Protein AF-A0A531BUL9-F1 (afdb_monomer_lite)

Sequence (222 aa):
SLSPDRRARAMADMVQATAAYIPQQKAQLEISAVNDALVKAATAPTRGDLALILFPLRRSLAALETASSEIDQKLQARFRQRVDEFKALADGENSIPKAREEELAVLAQGEKLLAENNRLSRSLTAAVDRLVAAADREITASGREAALVQRYGTGVVLGSAFLSLLSSVLVVWLYVDRSLLARLGAVSQGMLAIAGGDLRAPLPAAGSDEIGRMAEALSLFR

Structure (mmCIF, N/CA/C/O backbone):
data_AF-A0A531BUL9-F1
#
_entry.id   AF-A0A531BUL9-F1
#
loop_
_atom_site.group_PDB
_atom_site.id
_atom_site.type_symbol
_atom_site.label_atom_id
_atom_site.label_alt_id
_atom_site.label_comp_id
_atom_site.label_asym_id
_atom_site.label_entity_id
_atom_site.label_seq_id
_atom_site.pdbx_PDB_ins_code
_atom_site.Cartn_x
_atom_site.Cartn_y
_atom_site.Cartn_z
_atom_site.occupancy
_atom_site.B_iso_or_equiv
_atom_site.auth_seq_id
_atom_site.auth_comp_id
_atom_site.auth_asym_id
_atom_site.auth_atom_id
_atom_site.pdbx_PDB_model_num
ATOM 1 N N . SER A 1 1 ? -21.951 -7.819 76.311 1.00 60.44 1 SER A N 1
ATOM 2 C CA . SER A 1 1 ? -22.161 -8.779 75.207 1.00 60.44 1 SER A CA 1
ATOM 3 C C . SER A 1 1 ? -23.401 -8.367 74.422 1.00 60.44 1 SER A C 1
ATOM 5 O O . SER A 1 1 ? -24.456 -8.168 75.008 1.00 60.44 1 SER A O 1
ATOM 7 N N . LEU A 1 2 ? -23.291 -8.150 73.108 1.00 56.25 2 LEU A N 1
ATOM 8 C CA . LEU A 1 2 ? -24.470 -7.906 72.260 1.00 56.25 2 LEU A CA 1
ATOM 9 C C . LEU A 1 2 ? -25.370 -9.150 72.278 1.00 56.25 2 LEU A C 1
ATOM 11 O O . LEU A 1 2 ? -24.843 -10.261 72.149 1.00 56.25 2 LEU A O 1
ATOM 15 N N . SER A 1 3 ? -26.684 -8.954 72.444 1.00 76.81 3 SER A N 1
ATOM 16 C CA . SER A 1 3 ? -27.682 -10.029 72.402 1.00 76.81 3 SER A CA 1
ATOM 17 C C . SER A 1 3 ? -27.648 -10.741 71.039 1.00 76.81 3 SER A C 1
ATOM 19 O O . SER A 1 3 ? -27.365 -10.081 70.032 1.00 76.81 3 SER A O 1
ATOM 21 N N . PRO A 1 4 ? -27.918 -12.059 70.983 1.00 75.56 4 PRO A N 1
ATOM 22 C CA . PRO A 1 4 ? -27.873 -12.846 69.745 1.00 75.56 4 PRO A CA 1
ATOM 23 C C . PRO A 1 4 ? -28.651 -12.201 68.585 1.00 75.56 4 PRO A C 1
ATOM 25 O O . PRO A 1 4 ? -28.113 -12.062 67.489 1.00 75.56 4 PRO A O 1
ATOM 28 N N . ASP A 1 5 ? -29.842 -11.662 68.863 1.00 78.88 5 ASP A N 1
ATOM 29 C CA . ASP A 1 5 ? -30.701 -11.011 67.863 1.00 78.88 5 ASP A CA 1
ATOM 30 C C . ASP A 1 5 ? -30.123 -9.717 67.282 1.00 78.88 5 ASP A C 1
ATOM 32 O O . ASP A 1 5 ? -30.379 -9.384 66.125 1.00 78.88 5 ASP A O 1
ATOM 36 N N . ARG A 1 6 ? -29.330 -8.969 68.062 1.00 78.50 6 ARG A N 1
ATOM 37 C CA . ARG A 1 6 ? -28.669 -7.749 67.569 1.00 78.50 6 ARG A CA 1
ATOM 38 C C . ARG A 1 6 ? -27.480 -8.076 66.674 1.00 78.50 6 ARG A C 1
ATOM 40 O O . ARG A 1 6 ? -27.241 -7.358 65.710 1.00 78.50 6 ARG A O 1
ATOM 47 N N . ARG A 1 7 ? -26.765 -9.171 66.957 1.00 78.38 7 ARG A N 1
ATOM 48 C CA . ARG A 1 7 ? -25.703 -9.676 66.072 1.00 78.38 7 ARG A CA 1
ATOM 49 C C . ARG A 1 7 ? -26.262 -10.199 64.753 1.00 78.38 7 ARG A C 1
ATOM 51 O O . ARG A 1 7 ? -25.687 -9.898 63.716 1.00 78.38 7 ARG A O 1
ATOM 58 N N . ALA A 1 8 ? -27.379 -10.925 64.787 1.00 81.38 8 ALA A N 1
ATOM 59 C CA . ALA A 1 8 ? -28.026 -11.428 63.576 1.00 81.38 8 ALA A CA 1
ATOM 60 C C . ALA A 1 8 ? -28.488 -10.289 62.649 1.00 81.38 8 ALA A C 1
ATOM 62 O O . ALA A 1 8 ? -28.216 -10.335 61.453 1.00 81.38 8 ALA A O 1
ATOM 63 N N . ARG A 1 9 ? -29.099 -9.229 63.202 1.00 83.06 9 ARG A N 1
ATOM 64 C CA . ARG A 1 9 ? -29.505 -8.042 62.424 1.00 83.06 9 ARG A CA 1
ATOM 65 C C . ARG A 1 9 ? -28.317 -7.283 61.838 1.00 83.06 9 ARG A C 1
ATOM 67 O O . ARG A 1 9 ? -28.321 -7.004 60.651 1.00 83.06 9 ARG A O 1
ATOM 74 N N . ALA A 1 10 ? -27.271 -7.033 62.628 1.00 81.44 10 ALA A N 1
ATOM 75 C CA . ALA A 1 10 ? -26.068 -6.365 62.127 1.00 81.44 10 ALA A CA 1
ATOM 76 C C . ALA A 1 10 ? -25.372 -7.164 61.007 1.00 81.44 10 ALA A C 1
ATOM 78 O O . ALA A 1 10 ? -24.859 -6.579 60.057 1.00 81.44 10 ALA A O 1
ATOM 79 N N . MET A 1 11 ? -25.376 -8.501 61.094 1.00 81.81 11 MET A N 1
ATOM 80 C CA . MET A 1 11 ? -24.847 -9.365 60.035 1.00 81.81 11 MET A CA 1
ATOM 81 C C . MET A 1 11 ? -25.712 -9.298 58.768 1.00 81.81 11 MET A C 1
ATOM 83 O O . MET A 1 11 ? -25.168 -9.215 57.671 1.00 81.81 11 MET A O 1
ATOM 87 N N . ALA A 1 12 ? -27.041 -9.297 58.911 1.00 81.44 12 ALA A N 1
ATOM 88 C CA . ALA A 1 12 ? -27.969 -9.153 57.790 1.00 81.44 12 ALA A CA 1
ATOM 89 C C . ALA A 1 12 ? -27.813 -7.792 57.090 1.00 81.44 12 ALA A C 1
ATOM 91 O O . ALA A 1 12 ? -27.684 -7.755 55.868 1.00 81.44 12 ALA A O 1
ATOM 92 N N . ASP A 1 13 ? -27.709 -6.704 57.857 1.00 83.25 13 ASP A N 1
ATOM 93 C CA . ASP A 1 13 ? -27.474 -5.356 57.329 1.00 83.25 13 ASP A CA 1
ATOM 94 C C . ASP A 1 13 ? -26.131 -5.270 56.583 1.00 83.25 13 ASP A C 1
ATOM 96 O O . ASP A 1 13 ? -26.054 -4.691 55.500 1.00 83.25 13 ASP A O 1
ATOM 100 N N . MET A 1 14 ? -25.071 -5.898 57.109 1.00 80.75 14 MET A N 1
ATOM 101 C CA . MET A 1 14 ? -23.755 -5.930 56.460 1.00 80.75 14 MET A CA 1
ATOM 102 C C . MET A 1 14 ? -23.764 -6.749 55.160 1.00 80.75 14 MET A C 1
ATOM 104 O O . MET A 1 14 ? -23.165 -6.333 54.166 1.00 80.75 14 MET A O 1
ATOM 108 N N . VAL A 1 15 ? -24.456 -7.893 55.134 1.00 81.25 15 VAL A N 1
ATOM 109 C CA . VAL A 1 15 ? -24.627 -8.710 53.919 1.00 81.25 15 VAL A CA 1
ATOM 110 C C . VAL A 1 15 ? -25.430 -7.945 52.869 1.00 81.25 15 VAL A C 1
ATOM 112 O O . VAL A 1 15 ? -25.041 -7.928 51.704 1.00 81.25 15 VAL A O 1
ATOM 115 N N . GLN A 1 16 ? -26.498 -7.259 53.274 1.00 78.00 16 GLN A N 1
ATOM 116 C CA . GLN A 1 16 ? -27.338 -6.471 52.375 1.00 78.00 16 GLN A CA 1
ATOM 117 C C . GLN A 1 16 ? -26.600 -5.245 51.820 1.00 78.00 16 GLN A C 1
ATOM 119 O O . GLN A 1 16 ? -26.695 -4.962 50.626 1.00 78.00 16 GLN A O 1
ATOM 124 N N . ALA A 1 17 ? -25.793 -4.573 52.646 1.00 73.75 17 ALA A N 1
ATOM 125 C CA . ALA A 1 17 ? -24.910 -3.502 52.196 1.00 73.75 17 ALA A CA 1
ATOM 126 C C . ALA A 1 17 ? -23.859 -4.021 51.201 1.00 73.75 17 ALA A C 1
ATOM 128 O O . ALA A 1 17 ? -23.668 -3.425 50.147 1.00 73.75 17 ALA A O 1
ATOM 129 N N . THR A 1 18 ? -23.220 -5.160 51.485 1.00 72.94 18 THR A N 1
ATOM 130 C CA . THR A 1 18 ? -22.194 -5.751 50.604 1.00 72.94 18 THR A CA 1
ATOM 131 C C . THR A 1 18 ? -22.789 -6.223 49.273 1.00 72.94 18 THR A C 1
ATOM 133 O O . THR A 1 18 ? -22.204 -5.990 48.217 1.00 72.94 18 THR A O 1
ATOM 136 N N . ALA A 1 19 ? -23.982 -6.824 49.298 1.00 70.56 19 ALA A N 1
ATOM 137 C CA . ALA A 1 19 ? -24.702 -7.260 48.103 1.00 70.56 19 ALA A CA 1
ATOM 138 C C . ALA A 1 19 ? -25.046 -6.092 47.160 1.00 70.56 19 ALA A C 1
ATOM 140 O O . ALA A 1 19 ? -25.014 -6.266 45.945 1.00 70.56 19 ALA A O 1
ATOM 141 N N . ALA A 1 20 ? -25.298 -4.893 47.699 1.00 70.50 20 ALA A N 1
ATOM 142 C CA . ALA A 1 20 ? -25.562 -3.691 46.907 1.00 70.50 20 ALA A CA 1
ATOM 143 C C . ALA A 1 20 ? -24.321 -3.149 46.160 1.00 70.50 20 ALA A C 1
ATOM 145 O O . ALA A 1 20 ? -24.466 -2.460 45.151 1.00 70.50 20 ALA A O 1
ATOM 146 N N . TYR A 1 21 ? -23.102 -3.475 46.611 1.00 73.38 21 TYR A N 1
ATOM 147 C CA . TYR A 1 21 ? -21.853 -3.028 45.975 1.00 73.38 21 TYR A CA 1
ATOM 148 C C . TYR A 1 21 ? -21.395 -3.919 44.808 1.00 73.38 21 TYR A C 1
ATOM 150 O O . TYR A 1 21 ? -20.700 -3.442 43.908 1.00 73.38 21 TYR A O 1
ATOM 158 N N . ILE A 1 22 ? -21.792 -5.197 44.783 1.00 77.31 22 ILE A N 1
ATOM 159 C CA . ILE A 1 22 ? -21.348 -6.169 43.765 1.00 77.31 22 ILE A CA 1
ATOM 160 C C . ILE A 1 22 ? -21.718 -5.734 42.328 1.00 77.31 22 ILE A C 1
ATOM 162 O O . ILE A 1 22 ? -20.831 -5.751 41.467 1.00 77.31 22 ILE A O 1
ATOM 166 N N . PRO A 1 23 ? -22.960 -5.291 42.030 1.00 77.56 23 PRO A N 1
ATOM 167 C CA . PRO A 1 23 ? -23.328 -4.837 40.687 1.00 77.56 23 PRO A CA 1
ATOM 168 C C . PRO A 1 23 ? -22.521 -3.618 40.229 1.00 77.56 23 PRO A C 1
ATOM 170 O O . PRO A 1 23 ? -22.122 -3.536 39.068 1.00 77.56 23 PRO A O 1
ATOM 173 N N . GLN A 1 24 ? -22.217 -2.694 41.147 1.00 79.94 24 GLN A N 1
ATOM 174 C CA . GLN A 1 24 ? -21.429 -1.497 40.842 1.00 79.94 24 GLN A CA 1
ATOM 175 C C . GLN A 1 24 ? -19.981 -1.846 40.486 1.00 79.94 24 GLN A C 1
ATOM 177 O O . GLN A 1 24 ? -19.453 -1.342 39.495 1.00 79.94 24 GLN A O 1
ATOM 182 N N . GLN A 1 25 ? -19.350 -2.742 41.250 1.00 84.69 25 GLN A N 1
ATOM 183 C CA . GLN A 1 25 ? -17.988 -3.194 40.967 1.00 84.69 25 GLN A CA 1
ATOM 184 C C . GLN A 1 25 ? -17.916 -3.935 39.625 1.00 84.69 25 GLN A C 1
ATOM 186 O O . GLN A 1 25 ? -17.002 -3.706 38.832 1.00 84.69 25 GLN A O 1
ATOM 191 N N . LYS A 1 26 ? -18.912 -4.780 39.332 1.00 85.25 26 LYS A N 1
ATOM 192 C CA . LYS A 1 26 ? -19.019 -5.472 38.043 1.00 85.25 26 LYS A CA 1
ATOM 193 C C . LYS A 1 26 ? -19.190 -4.485 36.885 1.00 85.25 26 LYS A C 1
ATOM 195 O O . LYS A 1 26 ? -18.496 -4.613 35.882 1.00 85.25 26 LYS A O 1
ATOM 200 N N . ALA A 1 27 ? -20.047 -3.475 37.035 1.00 86.56 27 ALA A N 1
ATOM 201 C CA . ALA A 1 27 ? -20.225 -2.435 36.026 1.00 86.56 27 ALA A CA 1
ATOM 202 C C . ALA A 1 27 ? -18.929 -1.645 35.773 1.00 86.56 27 ALA A C 1
ATOM 204 O O . ALA A 1 27 ? -18.593 -1.384 34.623 1.00 86.56 27 ALA A O 1
ATOM 205 N N . GLN A 1 28 ? -18.161 -1.312 36.815 1.00 88.31 28 GLN A N 1
ATOM 206 C CA . GLN A 1 28 ? -16.860 -0.653 36.647 1.00 88.31 28 GLN A CA 1
ATOM 207 C C . GLN A 1 28 ? -15.864 -1.512 35.859 1.00 88.31 28 GLN A C 1
ATOM 209 O O . GLN A 1 28 ? -15.196 -0.998 34.963 1.00 88.31 28 GLN A O 1
ATOM 214 N N . LEU A 1 29 ? -15.782 -2.812 36.157 1.00 91.44 29 LEU A N 1
ATOM 215 C CA . LEU A 1 29 ? -14.917 -3.737 35.419 1.00 91.44 29 LEU A CA 1
ATOM 216 C C . LEU A 1 29 ? -15.311 -3.826 33.941 1.00 91.44 29 LEU A C 1
ATOM 218 O O . LEU A 1 29 ? -14.442 -3.770 33.074 1.00 91.44 29 LEU A O 1
ATOM 222 N N . GLU A 1 30 ? -16.608 -3.917 33.649 1.00 93.62 30 GLU A N 1
ATOM 223 C CA . GLU A 1 30 ? -17.096 -3.990 32.270 1.00 93.62 30 GLU A CA 1
ATOM 224 C C . GLU A 1 30 ? -16.909 -2.658 31.518 1.00 93.62 30 GLU A C 1
ATOM 226 O O . GLU A 1 30 ? -16.563 -2.682 30.342 1.00 93.62 30 GLU A O 1
ATOM 231 N N . ILE A 1 31 ? -17.031 -1.492 32.174 1.00 92.75 31 ILE A N 1
ATOM 232 C CA . ILE A 1 31 ? -16.701 -0.188 31.560 1.00 92.75 31 ILE A CA 1
ATOM 233 C C . ILE A 1 31 ? -15.225 -0.138 31.156 1.00 92.75 31 ILE A C 1
ATOM 235 O O . ILE A 1 31 ? -14.910 0.257 30.033 1.00 92.75 31 ILE A O 1
ATOM 239 N N . SER A 1 32 ? -14.319 -0.548 32.049 1.00 94.19 32 SER A N 1
ATOM 240 C CA . SER A 1 32 ? -12.886 -0.604 31.740 1.00 94.19 32 SER A CA 1
ATOM 241 C C . SER A 1 32 ? -12.603 -1.576 30.595 1.00 94.19 32 SER A C 1
ATOM 243 O O . SER A 1 32 ? -11.862 -1.236 29.678 1.00 94.19 32 SER A O 1
ATOM 245 N N . ALA A 1 33 ? -13.254 -2.744 30.590 1.00 94.94 33 ALA A N 1
ATOM 246 C CA . ALA A 1 33 ? -13.124 -3.721 29.512 1.00 94.94 33 ALA A CA 1
ATOM 247 C C . ALA A 1 33 ? -13.616 -3.178 28.160 1.00 94.94 33 ALA A C 1
ATOM 249 O O . ALA A 1 33 ? -12.956 -3.393 27.143 1.00 94.94 33 ALA A O 1
ATOM 250 N N . VAL A 1 34 ? -14.739 -2.450 28.139 1.00 95.62 34 VAL A N 1
ATOM 251 C CA . VAL A 1 34 ? -15.256 -1.780 26.934 1.00 95.62 34 VAL A CA 1
ATOM 252 C C . VAL A 1 34 ? -14.271 -0.729 26.435 1.00 95.62 34 VAL A C 1
ATOM 254 O O . VAL A 1 34 ? -13.947 -0.727 25.250 1.00 95.62 34 VAL A O 1
ATOM 257 N N . ASN A 1 35 ? -13.763 0.132 27.319 1.00 94.88 35 ASN A N 1
ATOM 258 C CA . ASN A 1 35 ? -12.794 1.162 26.947 1.00 94.88 35 ASN A CA 1
ATOM 259 C C . ASN A 1 35 ? -11.515 0.545 26.354 1.00 94.88 35 ASN A C 1
ATOM 261 O O . ASN A 1 35 ? -11.125 0.874 25.235 1.00 94.88 35 ASN A O 1
ATOM 265 N N . ASP A 1 36 ? -10.918 -0.424 27.051 1.00 95.38 36 ASP A N 1
ATOM 266 C CA . ASP A 1 36 ? -9.719 -1.122 26.584 1.00 95.38 36 ASP A CA 1
ATOM 267 C C . ASP A 1 36 ? -9.947 -1.813 25.235 1.00 95.38 36 ASP A C 1
ATOM 269 O O . ASP A 1 36 ? -9.077 -1.795 24.362 1.00 95.38 36 ASP A O 1
ATOM 273 N N . ALA A 1 37 ? -11.116 -2.428 25.046 1.00 95.62 37 ALA A N 1
ATOM 274 C CA . ALA A 1 37 ? -11.460 -3.082 23.793 1.00 95.62 37 ALA A CA 1
ATOM 275 C C . ALA A 1 37 ? -11.679 -2.077 22.652 1.00 95.62 37 ALA A C 1
ATOM 277 O O . ALA A 1 37 ? -11.243 -2.354 21.539 1.00 95.62 37 ALA A O 1
ATOM 278 N N . LEU A 1 38 ? -12.273 -0.907 22.905 1.00 95.75 38 LEU A N 1
ATOM 279 C CA . LEU A 1 38 ? -12.413 0.157 21.903 1.00 95.75 38 LEU A CA 1
ATOM 280 C C . LEU A 1 38 ? -11.051 0.721 21.478 1.00 95.75 38 LEU A C 1
ATOM 282 O O . LEU A 1 38 ? -10.803 0.883 20.285 1.00 95.75 38 LEU A O 1
ATOM 286 N N . VAL A 1 39 ? -10.139 0.949 22.428 1.00 96.00 39 VAL A N 1
ATOM 287 C CA . VAL A 1 39 ? -8.767 1.403 22.134 1.00 96.00 39 VAL A CA 1
ATOM 288 C C . VAL A 1 39 ? -7.997 0.355 21.324 1.00 96.00 39 VAL A C 1
ATOM 290 O O . VAL A 1 39 ? -7.324 0.684 20.343 1.00 96.00 39 VAL A O 1
ATOM 293 N N . LYS A 1 40 ? -8.121 -0.926 21.688 1.00 96.38 40 LYS A N 1
ATOM 294 C CA . LYS A 1 40 ? -7.522 -2.032 20.925 1.00 96.38 40 LYS A CA 1
ATOM 295 C C . LYS A 1 40 ? -8.151 -2.180 19.541 1.00 96.38 40 LYS A C 1
ATOM 297 O O . LYS A 1 40 ? -7.432 -2.427 18.582 1.00 96.38 40 LYS A O 1
ATOM 302 N N . ALA A 1 41 ? -9.466 -2.001 19.417 1.00 96.56 41 ALA A N 1
ATOM 303 C CA . ALA A 1 41 ? -10.159 -2.044 18.134 1.00 96.56 41 ALA A CA 1
ATOM 304 C C . ALA A 1 41 ? -9.679 -0.918 17.210 1.00 96.56 41 ALA A C 1
ATOM 306 O O . ALA A 1 41 ? -9.381 -1.187 16.053 1.00 96.56 41 ALA A O 1
ATOM 307 N N . ALA A 1 42 ? -9.506 0.303 17.728 1.00 96.31 42 ALA A N 1
ATOM 308 C CA . ALA A 1 42 ? -8.987 1.444 16.968 1.00 96.31 42 ALA A CA 1
ATOM 309 C C . ALA A 1 42 ? -7.581 1.208 16.393 1.00 96.31 42 ALA A C 1
ATOM 311 O O . ALA A 1 42 ? -7.212 1.799 15.384 1.00 96.31 42 ALA A O 1
ATOM 312 N N . THR A 1 43 ? -6.787 0.350 17.034 1.00 96.50 43 THR A N 1
ATOM 313 C CA . THR A 1 43 ? -5.386 0.089 16.672 1.00 96.50 43 THR A CA 1
ATOM 314 C C . THR A 1 43 ? -5.162 -1.329 16.146 1.00 96.50 43 THR A C 1
ATOM 316 O O . THR A 1 43 ? -4.019 -1.748 15.962 1.00 96.50 43 THR A O 1
ATOM 319 N N . ALA A 1 44 ? -6.238 -2.075 15.871 1.00 97.19 44 ALA A N 1
ATOM 320 C CA . ALA A 1 44 ? -6.154 -3.469 15.456 1.00 97.19 44 ALA A CA 1
ATOM 321 C C . ALA A 1 44 ? -5.332 -3.599 14.156 1.00 97.19 44 ALA A C 1
ATOM 323 O O . ALA A 1 44 ? -5.645 -2.923 13.170 1.00 97.19 44 ALA A O 1
ATOM 324 N N . PRO A 1 45 ? -4.280 -4.436 14.117 1.00 95.50 45 PRO A N 1
ATOM 325 C CA . PRO A 1 45 ? -3.376 -4.481 12.969 1.00 95.50 45 PRO A CA 1
ATOM 326 C C . PRO A 1 45 ? -3.997 -5.190 11.765 1.00 95.50 45 PRO A C 1
ATOM 328 O O . PRO A 1 45 ? -3.674 -4.857 10.629 1.00 95.50 45 PRO A O 1
ATOM 331 N N . THR A 1 46 ? -4.914 -6.133 11.992 1.00 96.06 46 THR A N 1
ATOM 332 C CA . THR A 1 46 ? -5.616 -6.841 10.920 1.00 96.06 46 THR A CA 1
ATOM 333 C C . THR A 1 46 ? -7.121 -6.894 11.163 1.00 96.06 46 THR A C 1
ATOM 335 O O . THR A 1 46 ? -7.605 -6.737 12.287 1.00 96.06 46 THR A O 1
ATOM 338 N N . ARG A 1 47 ? -7.884 -7.185 10.099 1.00 94.25 47 ARG A N 1
ATOM 339 C CA . ARG A 1 47 ? -9.330 -7.444 10.208 1.00 94.25 47 ARG A CA 1
ATOM 340 C C . ARG A 1 47 ? -9.638 -8.662 11.081 1.00 94.25 47 ARG A C 1
ATOM 342 O O . ARG A 1 47 ? -10.671 -8.685 11.742 1.00 94.25 47 ARG A O 1
ATOM 349 N N . GLY A 1 48 ? -8.749 -9.658 11.091 1.00 93.81 48 GLY A N 1
ATOM 350 C CA . GLY A 1 48 ? -8.880 -10.834 11.952 1.00 93.81 48 GLY A CA 1
ATOM 351 C C . GLY A 1 48 ? -8.775 -10.459 13.428 1.00 93.81 48 GLY A C 1
ATOM 352 O O . GLY A 1 48 ? -9.649 -10.815 14.215 1.00 93.81 48 GLY A O 1
ATOM 353 N N . ASP A 1 49 ? -7.768 -9.662 13.786 1.00 96.06 49 ASP A N 1
ATOM 354 C CA . ASP A 1 49 ? -7.583 -9.181 15.162 1.00 96.06 49 ASP A CA 1
ATOM 355 C C . ASP A 1 49 ? -8.746 -8.296 15.611 1.00 96.06 49 ASP A C 1
ATOM 357 O O . ASP A 1 49 ? -9.243 -8.432 16.729 1.00 96.06 49 ASP A O 1
ATOM 361 N N . LEU A 1 50 ? -9.237 -7.436 14.713 1.00 95.75 50 LEU A N 1
ATOM 362 C CA . LEU A 1 50 ? -10.411 -6.610 14.969 1.00 95.75 50 LEU A CA 1
ATOM 363 C C . LEU A 1 50 ? -11.642 -7.471 15.296 1.00 95.75 50 LEU A C 1
ATOM 365 O O . LEU A 1 50 ? -12.324 -7.217 16.288 1.00 95.75 50 LEU A O 1
ATOM 369 N N . ALA A 1 51 ? -11.896 -8.527 14.518 1.00 93.94 51 ALA A N 1
ATOM 370 C CA . ALA A 1 51 ? -13.000 -9.451 14.773 1.00 93.94 51 ALA A CA 1
ATOM 371 C C . ALA A 1 51 ? -12.868 -10.166 16.132 1.00 93.94 51 ALA A C 1
ATOM 373 O O . ALA A 1 51 ? -13.864 -10.328 16.843 1.00 93.94 51 ALA A O 1
ATOM 374 N N . LEU A 1 52 ? -11.645 -10.540 16.525 1.00 95.50 52 LEU A N 1
ATOM 375 C CA . LEU A 1 52 ? -11.364 -11.162 17.823 1.00 95.50 52 LEU A CA 1
ATOM 376 C C . LEU A 1 52 ? -11.610 -10.207 19.002 1.00 95.50 52 LEU A C 1
ATOM 378 O O . LEU A 1 52 ? -12.070 -10.651 20.053 1.00 95.50 52 LEU A O 1
ATOM 382 N N . ILE A 1 53 ? -11.350 -8.906 18.835 1.00 95.69 53 ILE A N 1
ATOM 383 C CA . ILE A 1 53 ? -11.590 -7.871 19.858 1.00 95.69 53 ILE A CA 1
ATOM 384 C C . ILE A 1 53 ? -13.083 -7.515 19.966 1.00 95.69 53 ILE A C 1
ATOM 386 O O . ILE A 1 53 ? -13.590 -7.256 21.060 1.00 95.69 53 ILE A O 1
ATOM 390 N N . LEU A 1 54 ? -13.814 -7.535 18.849 1.00 94.44 54 LEU A N 1
ATOM 391 C CA . LEU A 1 54 ? -15.232 -7.161 18.802 1.00 94.44 54 LEU A CA 1
ATOM 392 C C . LEU A 1 54 ? -16.143 -8.109 19.591 1.00 94.44 54 LEU A C 1
ATOM 394 O O . LEU A 1 54 ? -17.154 -7.678 20.149 1.00 94.44 54 LEU A O 1
ATOM 398 N N . PHE A 1 55 ? -15.803 -9.397 19.657 1.00 92.25 55 PHE A N 1
ATOM 399 C CA . PHE A 1 55 ? -16.601 -10.380 20.389 1.00 92.25 55 PHE A CA 1
ATOM 400 C C . PHE A 1 55 ? -16.698 -10.082 21.901 1.00 92.25 55 PHE A C 1
ATOM 402 O O . PHE A 1 55 ? -17.816 -9.920 22.405 1.00 92.25 55 PHE A O 1
ATOM 409 N N . PRO A 1 56 ? -15.582 -9.959 22.651 1.00 93.06 56 PRO A N 1
ATOM 410 C CA . PRO A 1 56 ? -15.642 -9.596 24.061 1.00 93.06 56 PRO A CA 1
ATOM 411 C C . PRO A 1 56 ? -16.199 -8.184 24.282 1.00 93.06 56 PRO A C 1
ATOM 413 O O . PRO A 1 56 ? -16.919 -7.999 25.258 1.00 93.06 56 PRO A O 1
ATOM 416 N N . LEU A 1 57 ? -15.957 -7.227 23.375 1.00 95.06 57 LEU A N 1
ATOM 417 C CA . LEU A 1 57 ? -16.539 -5.880 23.451 1.00 95.06 57 LEU A CA 1
ATOM 418 C C . LEU A 1 57 ? -18.074 -5.919 23.476 1.00 95.06 57 LEU A C 1
ATOM 420 O O . LEU A 1 57 ? -18.697 -5.354 24.373 1.00 95.06 57 LEU A O 1
ATOM 424 N N . ARG A 1 58 ? -18.692 -6.636 22.529 1.00 94.25 58 ARG A N 1
ATOM 425 C CA . ARG A 1 58 ? -20.156 -6.792 22.463 1.00 94.25 58 ARG A CA 1
ATOM 426 C C . ARG A 1 58 ? -20.715 -7.479 23.707 1.00 94.25 58 ARG A C 1
ATOM 428 O O . ARG A 1 58 ? -21.751 -7.065 24.222 1.00 94.25 58 ARG A O 1
ATOM 435 N N . ARG A 1 59 ? -20.011 -8.493 24.224 1.00 94.25 59 ARG A N 1
ATOM 436 C CA . ARG A 1 59 ? -20.375 -9.171 25.479 1.00 94.25 59 ARG A CA 1
ATOM 437 C C . ARG A 1 59 ? -20.355 -8.205 26.667 1.00 94.25 59 ARG A C 1
ATOM 439 O O . ARG A 1 59 ? -21.303 -8.200 27.448 1.00 94.25 59 ARG A O 1
ATOM 446 N N . SER A 1 60 ? -19.304 -7.398 26.801 1.00 94.38 60 SER A N 1
ATOM 447 C CA . SER A 1 60 ? -19.172 -6.420 27.885 1.00 94.38 60 SER A CA 1
ATOM 448 C C . SER A 1 60 ? -20.225 -5.311 27.795 1.00 94.38 60 SER A C 1
ATOM 450 O O . SER A 1 60 ? -20.818 -4.954 28.809 1.00 94.38 60 SER A O 1
ATOM 452 N N . LEU A 1 61 ? -20.562 -4.840 26.589 1.00 93.81 61 LEU A N 1
ATOM 453 C CA . LEU A 1 61 ? -21.670 -3.896 26.381 1.00 93.81 61 LEU A CA 1
ATOM 454 C C . LEU A 1 61 ? -23.026 -4.483 26.796 1.00 93.81 61 LEU A C 1
ATOM 456 O O . LEU A 1 61 ? -23.779 -3.827 27.513 1.00 93.81 61 LEU A O 1
ATOM 460 N N . ALA A 1 62 ? -23.316 -5.733 26.424 1.00 92.62 62 ALA A N 1
ATOM 461 C CA . ALA A 1 62 ? -24.540 -6.415 26.850 1.00 92.62 62 ALA A CA 1
ATOM 462 C C . ALA A 1 62 ? -24.598 -6.611 28.380 1.00 92.62 62 ALA A C 1
ATOM 464 O O . ALA A 1 62 ? -25.664 -6.500 28.995 1.00 92.62 62 ALA A O 1
ATOM 465 N N . ALA A 1 63 ? -23.448 -6.859 29.018 1.00 92.12 63 ALA A N 1
ATOM 466 C CA . ALA A 1 63 ? -23.346 -6.940 30.472 1.00 92.12 63 ALA A CA 1
ATOM 467 C C . ALA A 1 63 ? -23.628 -5.585 31.150 1.00 92.12 63 ALA A C 1
ATOM 469 O O . ALA A 1 63 ? -24.322 -5.558 32.166 1.00 92.12 63 ALA A O 1
ATOM 470 N N . LEU A 1 64 ? -23.159 -4.468 30.578 1.00 91.25 64 LEU A N 1
ATOM 471 C CA . LEU A 1 64 ? -23.474 -3.116 31.060 1.00 91.25 64 LEU A CA 1
ATOM 472 C C . LEU A 1 64 ? -24.952 -2.762 30.883 1.00 91.25 64 LEU A C 1
ATOM 474 O O . LEU A 1 64 ? -25.555 -2.187 31.787 1.00 91.25 64 LEU A O 1
ATOM 478 N N . GLU A 1 65 ? -25.553 -3.142 29.757 1.00 89.75 65 GLU A N 1
ATOM 479 C CA . GLU A 1 65 ? -26.983 -2.942 29.502 1.00 89.75 65 GLU A CA 1
ATOM 480 C C . GLU A 1 65 ? -27.840 -3.708 30.525 1.00 89.75 65 GLU A C 1
ATOM 482 O O . GLU A 1 65 ? -28.804 -3.166 31.071 1.00 89.75 65 GLU A O 1
ATOM 487 N N . THR A 1 66 ? -27.423 -4.927 30.885 1.00 88.69 66 THR A N 1
ATOM 488 C CA . THR A 1 66 ? -28.059 -5.719 31.950 1.00 88.69 66 THR A CA 1
ATOM 489 C C . THR A 1 66 ? -27.862 -5.068 33.322 1.00 88.69 66 THR A C 1
ATOM 491 O O . THR A 1 66 ? -28.838 -4.847 34.040 1.00 88.69 66 THR A O 1
ATOM 494 N N . ALA A 1 67 ? -26.630 -4.674 33.669 1.00 85.75 67 ALA A N 1
ATOM 495 C CA . ALA A 1 67 ? -26.317 -4.020 34.942 1.00 85.75 67 ALA A CA 1
ATOM 496 C C . ALA A 1 67 ? -27.074 -2.692 35.120 1.00 85.75 67 ALA A C 1
ATOM 498 O O . ALA A 1 67 ? -27.461 -2.339 36.229 1.00 85.75 67 ALA A O 1
ATOM 499 N N . SER A 1 68 ? -27.373 -1.983 34.026 1.00 82.69 68 SER A N 1
ATOM 500 C CA . SER A 1 68 ? -28.205 -0.778 34.051 1.00 82.69 68 SER A CA 1
ATOM 501 C C . SER A 1 68 ? -29.613 -1.012 34.609 1.00 82.69 68 SER A C 1
ATOM 503 O O . SER A 1 68 ? -30.247 -0.055 35.061 1.00 82.69 68 SER A O 1
ATOM 505 N N . SER A 1 69 ? -30.149 -2.230 34.518 1.00 80.94 69 SER A N 1
ATOM 506 C CA . SER A 1 69 ? -31.473 -2.559 35.057 1.00 80.94 69 SER A CA 1
ATOM 507 C C . SER A 1 69 ? -31.469 -2.765 36.577 1.00 80.94 69 SER A C 1
ATOM 509 O O . SER A 1 69 ? -32.513 -2.631 37.205 1.00 80.94 69 SER A O 1
ATOM 511 N N . GLU A 1 70 ? -30.292 -3.011 37.160 1.00 80.38 70 GLU A N 1
ATOM 512 C CA . GLU A 1 70 ? -30.084 -3.284 38.588 1.00 80.38 70 GLU A CA 1
ATOM 513 C C . GLU A 1 70 ? -29.714 -2.018 39.392 1.00 80.38 70 GLU A C 1
ATOM 515 O O . GLU A 1 70 ? -29.627 -2.056 40.618 1.00 80.38 70 GLU A O 1
ATOM 520 N N . ILE A 1 71 ? -29.493 -0.886 38.712 1.00 78.00 71 ILE A N 1
ATOM 521 C CA . ILE A 1 71 ? -29.156 0.411 39.322 1.00 78.00 71 ILE A CA 1
ATOM 522 C C . ILE A 1 71 ? -30.432 1.157 39.746 1.00 78.00 71 ILE A C 1
ATOM 524 O O . ILE A 1 71 ? -31.461 1.094 39.077 1.00 78.00 71 ILE A O 1
ATOM 528 N N . ASP A 1 72 ? -30.333 1.928 40.835 1.00 79.56 72 ASP A N 1
ATOM 529 C CA . ASP A 1 72 ? -31.388 2.819 41.337 1.00 79.56 72 ASP A CA 1
ATOM 530 C C . ASP A 1 72 ? -31.952 3.746 40.232 1.00 79.56 72 ASP A C 1
ATOM 532 O O . ASP A 1 72 ? -31.209 4.336 39.435 1.00 79.56 72 ASP A O 1
ATOM 536 N N . GLN A 1 73 ? -33.278 3.920 40.209 1.00 76.38 73 GLN A N 1
ATOM 537 C CA . GLN A 1 73 ? -34.026 4.653 39.178 1.00 76.38 73 GLN A CA 1
ATOM 538 C C . GLN A 1 73 ? -33.498 6.071 38.935 1.00 76.38 73 GLN A C 1
ATOM 540 O O . GLN A 1 73 ? -33.497 6.544 37.798 1.00 76.38 73 GLN A O 1
ATOM 545 N N . LYS A 1 74 ? -33.014 6.756 39.981 1.00 78.62 74 LYS A N 1
ATOM 546 C CA . LYS A 1 74 ? -32.491 8.130 39.864 1.00 78.62 74 LYS A CA 1
ATOM 547 C C . LYS A 1 74 ? -31.233 8.228 38.994 1.00 78.62 74 LYS A C 1
ATOM 549 O O . LYS A 1 74 ? -31.013 9.257 38.359 1.00 78.62 74 LYS A O 1
ATOM 554 N N . LEU A 1 75 ? -30.404 7.183 38.972 1.00 81.19 75 LEU A N 1
ATOM 555 C CA . LEU A 1 75 ? -29.125 7.147 38.248 1.00 81.19 75 LEU A CA 1
ATOM 556 C C . LEU A 1 75 ? -29.212 6.351 36.942 1.00 81.19 75 LEU A C 1
ATOM 558 O O . LEU A 1 75 ? -28.407 6.574 36.035 1.00 81.19 75 LEU A O 1
ATOM 562 N N . GLN A 1 76 ? -30.212 5.476 36.819 1.00 84.56 76 GLN A N 1
ATOM 563 C CA . GLN A 1 76 ? -30.425 4.614 35.661 1.00 84.56 76 GLN A CA 1
ATOM 564 C C . GLN A 1 76 ? -30.445 5.380 34.332 1.00 84.56 76 GLN A C 1
ATOM 566 O O . GLN A 1 76 ? -29.795 4.957 33.380 1.00 84.56 76 GLN A O 1
ATOM 571 N N . ALA A 1 77 ? -31.138 6.522 34.259 1.00 86.81 77 ALA A N 1
ATOM 572 C CA . ALA A 1 77 ? -31.228 7.306 33.024 1.00 86.81 77 ALA A CA 1
ATOM 573 C C . ALA A 1 77 ? -29.856 7.821 32.551 1.00 86.81 77 ALA A C 1
ATOM 575 O O . ALA A 1 77 ? -29.513 7.702 31.377 1.00 86.81 77 ALA A O 1
ATOM 576 N N . ARG A 1 78 ? -29.042 8.348 33.477 1.00 86.50 78 ARG A N 1
ATOM 577 C CA . ARG A 1 78 ? -27.687 8.839 33.177 1.00 86.50 78 ARG A CA 1
ATOM 578 C C . ARG A 1 78 ? -26.742 7.702 32.800 1.00 86.50 78 ARG A C 1
ATOM 580 O O . ARG A 1 78 ? -25.907 7.877 31.920 1.00 86.50 78 ARG A O 1
ATOM 587 N N . PHE A 1 79 ? -26.872 6.551 33.457 1.00 87.50 79 PHE A N 1
ATOM 588 C CA . PHE A 1 79 ? -26.061 5.379 33.153 1.00 87.50 79 PHE A CA 1
ATOM 589 C C . PHE A 1 79 ? -26.396 4.801 31.773 1.00 87.50 79 PHE A C 1
ATOM 591 O O . PHE A 1 79 ? -25.482 4.594 30.980 1.00 87.50 79 PHE A O 1
ATOM 598 N N . ARG A 1 80 ? -27.687 4.635 31.444 1.00 89.25 80 ARG A N 1
ATOM 599 C CA . ARG A 1 80 ? -28.124 4.200 30.105 1.00 89.25 80 ARG A CA 1
ATOM 600 C C . ARG A 1 80 ? -27.588 5.099 29.008 1.00 89.25 80 ARG A C 1
ATOM 602 O O . ARG A 1 80 ? -26.972 4.588 28.088 1.00 89.25 80 ARG A O 1
ATOM 609 N N . GLN A 1 81 ? -27.720 6.417 29.169 1.00 91.00 81 GLN A N 1
ATOM 610 C CA . GLN A 1 81 ? -27.190 7.372 28.197 1.00 91.00 81 GLN A CA 1
ATOM 611 C C . GLN A 1 81 ? -25.700 7.118 27.898 1.00 91.00 81 GLN A C 1
ATOM 613 O O . GLN A 1 81 ? -25.287 7.125 26.744 1.00 91.00 81 GLN A O 1
ATOM 618 N N . ARG A 1 82 ? -24.889 6.841 28.926 1.00 90.75 82 ARG A N 1
ATOM 619 C CA . ARG A 1 82 ? -23.454 6.558 28.762 1.00 90.75 82 ARG A CA 1
ATOM 620 C C . ARG A 1 82 ? -23.185 5.203 28.109 1.00 90.75 82 ARG A C 1
ATOM 622 O O . ARG A 1 82 ? -22.240 5.082 27.336 1.00 90.75 82 ARG A O 1
ATOM 629 N N . VAL A 1 83 ? -23.991 4.187 28.413 1.00 91.44 83 VAL A N 1
ATOM 630 C CA . VAL A 1 83 ? -23.910 2.880 27.741 1.00 91.44 83 VAL A CA 1
ATOM 631 C C . VAL A 1 83 ? -24.286 3.013 26.263 1.00 91.44 83 VAL A C 1
ATOM 633 O O . VAL A 1 83 ? -23.601 2.441 25.420 1.00 91.44 83 VAL A O 1
ATOM 636 N N . ASP A 1 84 ? -25.299 3.816 25.941 1.00 92.06 84 ASP A N 1
ATOM 637 C CA . ASP A 1 84 ? -25.717 4.091 24.564 1.00 92.06 84 ASP A CA 1
ATOM 638 C C . ASP A 1 84 ? -24.625 4.833 23.778 1.00 92.06 84 ASP A C 1
ATOM 640 O O . ASP A 1 84 ? -24.354 4.489 22.628 1.00 92.06 84 ASP A O 1
ATOM 644 N N . GLU A 1 85 ? -23.929 5.788 24.407 1.00 92.50 85 GLU A N 1
ATOM 645 C CA . GLU A 1 85 ? -22.748 6.443 23.824 1.00 92.50 85 GLU A CA 1
ATOM 646 C C . GLU A 1 85 ? -21.638 5.425 23.503 1.00 92.50 85 GLU A C 1
ATOM 648 O O . GLU A 1 85 ? -21.107 5.420 22.391 1.00 92.50 85 GLU A O 1
ATOM 653 N N . PHE A 1 86 ? -21.316 4.508 24.425 1.00 93.19 86 PHE A N 1
ATOM 654 C CA . PHE A 1 86 ? -20.347 3.439 24.148 1.00 93.19 86 PHE A CA 1
ATOM 655 C C . PHE A 1 86 ? -20.814 2.486 23.046 1.00 93.19 86 PHE A C 1
ATOM 657 O O . PHE A 1 86 ? -20.005 2.047 22.229 1.00 93.19 86 PHE A O 1
ATOM 664 N N . LYS A 1 87 ? -22.111 2.174 23.001 1.00 93.56 87 LYS A N 1
ATOM 665 C CA . LYS A 1 87 ? -22.706 1.324 21.968 1.00 93.56 87 LYS A CA 1
ATOM 666 C C . LYS A 1 87 ? -22.590 1.969 20.590 1.00 93.56 87 LYS A C 1
ATOM 668 O O . LYS A 1 87 ? -22.191 1.284 19.657 1.00 93.56 87 LYS A O 1
ATOM 673 N N . ALA A 1 88 ? -22.831 3.275 20.480 1.00 94.50 88 ALA A N 1
ATOM 674 C CA . ALA A 1 88 ? -22.647 4.028 19.239 1.00 94.50 88 ALA A CA 1
ATOM 675 C C . ALA A 1 88 ? -21.179 4.064 18.767 1.00 94.50 88 ALA A C 1
ATOM 677 O O . ALA A 1 88 ? -20.913 4.080 17.569 1.00 94.50 88 ALA A O 1
ATOM 678 N N . LEU A 1 89 ? -20.214 4.047 19.694 1.00 95.00 89 LEU A N 1
ATOM 679 C CA . LEU A 1 89 ? -18.788 3.943 19.355 1.00 95.00 89 LEU A CA 1
ATOM 680 C C . LEU A 1 89 ? -18.367 2.525 18.948 1.00 95.00 89 LEU A C 1
ATOM 682 O O . LEU A 1 89 ? -17.379 2.368 18.231 1.00 95.00 89 LEU A O 1
ATOM 686 N N . ALA A 1 90 ? -19.077 1.501 19.415 1.00 94.19 90 ALA A N 1
ATOM 687 C CA . ALA A 1 90 ? -18.745 0.097 19.190 1.00 94.19 90 ALA A CA 1
ATOM 688 C C . ALA A 1 90 ? -19.474 -0.538 17.999 1.00 94.19 90 ALA A C 1
ATOM 690 O O . ALA A 1 90 ? -18.980 -1.523 17.450 1.00 94.19 90 ALA A O 1
ATOM 691 N N . ASP A 1 91 ? -20.645 -0.019 17.634 1.00 92.38 91 ASP A N 1
ATOM 692 C CA . ASP A 1 91 ? -21.510 -0.590 16.606 1.00 92.38 91 ASP A CA 1
ATOM 693 C C . ASP A 1 91 ? -22.188 0.493 15.756 1.00 92.38 91 ASP A C 1
ATOM 695 O O . ASP A 1 91 ? -22.446 1.605 16.217 1.00 92.38 91 ASP A O 1
ATOM 699 N N . GLY A 1 92 ? -22.481 0.154 14.502 1.00 91.06 92 GLY A N 1
ATOM 700 C CA . GLY A 1 92 ? -23.015 1.069 13.492 1.00 91.06 92 GLY A CA 1
ATOM 701 C C . GLY A 1 92 ? -21.965 1.639 12.531 1.00 91.06 92 GLY A C 1
ATOM 702 O O . GLY A 1 92 ? -20.765 1.386 12.650 1.00 91.06 92 GLY A O 1
ATOM 703 N N . GLU A 1 93 ? -22.436 2.416 11.553 1.00 91.69 93 GLU A N 1
ATOM 704 C CA . GLU A 1 93 ? -21.612 2.926 10.443 1.00 91.69 93 GLU A CA 1
ATOM 705 C C . GLU A 1 93 ? -20.527 3.918 10.894 1.00 91.69 93 GLU A C 1
ATOM 707 O O . GLU A 1 93 ? -19.422 3.904 10.373 1.00 91.69 93 GLU A O 1
ATOM 712 N N . ASN A 1 94 ? -20.798 4.728 11.922 1.00 92.19 94 ASN A N 1
ATOM 713 C CA . ASN A 1 94 ? -19.835 5.703 12.455 1.00 92.19 94 ASN A CA 1
ATOM 714 C C . ASN A 1 94 ? -19.046 5.167 13.664 1.00 92.19 94 ASN A C 1
ATOM 716 O O . ASN A 1 94 ? -18.534 5.945 14.471 1.00 92.19 94 ASN A O 1
ATOM 720 N N . SER A 1 95 ? -18.990 3.845 13.829 1.00 95.88 95 SER A N 1
ATOM 721 C CA . SER A 1 95 ? -18.296 3.212 14.949 1.00 95.88 95 SER A CA 1
ATOM 722 C C . SER A 1 95 ? -16.783 3.144 14.722 1.00 95.88 95 SER A C 1
ATOM 724 O O . SER A 1 95 ? -16.293 3.103 13.591 1.00 95.88 95 SER A O 1
ATOM 726 N N . ILE A 1 96 ? -16.023 3.081 15.815 1.00 96.56 96 ILE A N 1
ATOM 727 C CA . ILE A 1 96 ? -14.561 2.938 15.784 1.00 96.56 96 ILE A CA 1
ATOM 728 C C . ILE A 1 96 ? -14.138 1.667 15.021 1.00 96.56 96 ILE A C 1
ATOM 730 O O . ILE A 1 96 ? -13.247 1.760 14.173 1.00 96.56 96 ILE A O 1
ATOM 734 N N . PRO A 1 97 ? -14.755 0.487 15.250 1.00 96.62 97 PRO A N 1
ATOM 735 C CA . PRO A 1 97 ? -14.403 -0.716 14.503 1.00 96.62 97 PRO A CA 1
ATOM 736 C C . PRO A 1 97 ? -14.681 -0.590 13.005 1.00 96.62 97 PRO A C 1
ATOM 738 O O . PRO A 1 97 ? -13.866 -1.045 12.206 1.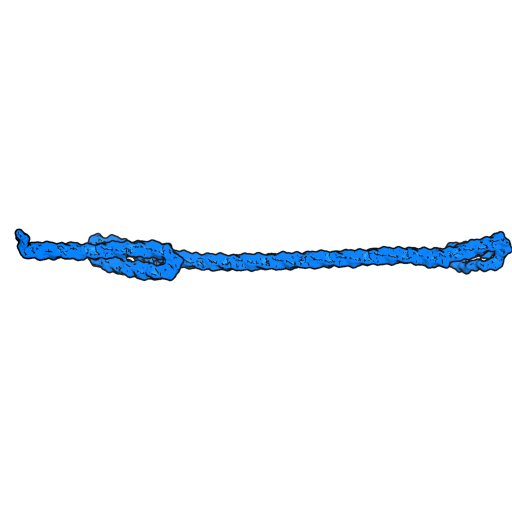00 96.62 97 PRO A O 1
ATOM 741 N N . LYS A 1 98 ? -15.790 0.052 12.612 1.00 96.44 98 LYS A N 1
ATOM 742 C CA . LYS A 1 98 ? -16.124 0.263 11.199 1.00 96.44 98 LYS A CA 1
ATOM 743 C C . LYS A 1 98 ? -15.101 1.165 10.509 1.00 96.44 98 LYS A C 1
ATOM 745 O O . LYS A 1 98 ? -14.558 0.784 9.475 1.00 96.44 98 LYS A O 1
ATOM 750 N N . ALA A 1 99 ? -14.756 2.293 11.132 1.00 97.31 99 ALA A N 1
ATOM 751 C CA . ALA A 1 99 ? -13.717 3.188 10.629 1.00 97.31 99 ALA A CA 1
ATOM 752 C C . ALA A 1 99 ? -12.364 2.469 10.482 1.00 97.31 99 ALA A C 1
ATOM 754 O O . ALA A 1 99 ? -11.677 2.626 9.472 1.00 97.31 99 ALA A O 1
ATOM 755 N N . ARG A 1 100 ? -11.999 1.616 11.450 1.00 97.38 100 ARG A N 1
ATOM 756 C CA . ARG A 1 100 ? -10.770 0.819 11.364 1.00 97.38 100 ARG A CA 1
ATOM 757 C C . ARG A 1 100 ? -10.824 -0.223 10.246 1.00 97.38 100 ARG A C 1
ATOM 759 O O . ARG A 1 100 ? -9.825 -0.447 9.567 1.00 97.38 100 ARG A O 1
ATOM 766 N N . GLU A 1 101 ? -11.963 -0.877 10.044 1.00 96.62 101 GLU A N 1
ATOM 767 C CA . GLU A 1 101 ? -12.143 -1.842 8.957 1.00 96.62 101 GLU A CA 1
ATOM 768 C C . GLU A 1 101 ? -11.955 -1.192 7.577 1.00 96.62 101 GLU A C 1
ATOM 770 O O . GLU A 1 101 ? -11.301 -1.777 6.703 1.00 96.62 101 GLU A O 1
ATOM 775 N N . GLU A 1 102 ? -12.504 0.011 7.398 1.00 96.75 102 GLU A N 1
ATOM 776 C CA . GLU A 1 102 ? -12.358 0.822 6.189 1.00 96.75 102 GLU A CA 1
ATOM 777 C C . GLU A 1 102 ? -10.916 1.283 5.986 1.00 96.75 102 GLU A C 1
ATOM 779 O O . GLU A 1 102 ? -10.371 1.109 4.896 1.00 96.75 102 GLU A O 1
ATOM 784 N N . GLU A 1 103 ? -10.256 1.774 7.035 1.00 97.44 103 GLU A N 1
ATOM 785 C CA . GLU A 1 103 ? -8.837 2.133 6.989 1.00 97.44 103 GLU A CA 1
ATOM 786 C C . GLU A 1 103 ? -7.980 0.940 6.541 1.00 97.44 103 GLU A C 1
ATOM 788 O O . GLU A 1 103 ? -7.201 1.047 5.593 1.00 97.44 103 GLU A O 1
ATOM 793 N N . LEU A 1 104 ? -8.177 -0.234 7.151 1.00 97.81 104 LEU A N 1
ATOM 794 C CA . LEU A 1 104 ? -7.485 -1.466 6.766 1.00 97.81 104 LEU A CA 1
ATOM 795 C C . LEU A 1 104 ? -7.795 -1.877 5.315 1.00 97.81 104 LEU A C 1
ATOM 797 O O . LEU A 1 104 ? -6.930 -2.430 4.635 1.00 97.81 104 LEU A O 1
ATOM 801 N N . ALA A 1 105 ? -9.010 -1.607 4.821 1.00 96.88 105 ALA A N 1
ATOM 802 C CA . ALA A 1 105 ? -9.379 -1.834 3.422 1.00 96.88 105 ALA A CA 1
ATOM 803 C C . ALA A 1 105 ? -8.554 -0.961 2.471 1.00 96.88 105 ALA A C 1
ATOM 805 O O . ALA A 1 105 ? -7.995 -1.459 1.490 1.00 96.88 105 ALA A O 1
ATOM 806 N N . VAL A 1 106 ? -8.489 0.335 2.779 1.00 97.88 106 VAL A N 1
ATOM 807 C CA . VAL A 1 106 ? -7.785 1.342 1.984 1.00 97.88 106 VAL A CA 1
ATOM 808 C C . VAL A 1 106 ? -6.285 1.072 1.995 1.00 97.88 106 VAL A C 1
ATOM 810 O O . VAL A 1 106 ? -5.660 1.106 0.937 1.00 97.88 106 VAL A O 1
ATOM 813 N N . LEU A 1 107 ? -5.713 0.717 3.148 1.00 97.38 107 LEU A N 1
ATOM 814 C CA . LEU A 1 107 ? -4.304 0.332 3.261 1.00 97.38 107 LEU A CA 1
ATOM 815 C C . LEU A 1 107 ? -3.983 -0.882 2.382 1.00 97.38 107 LEU A C 1
ATOM 817 O O . LEU A 1 107 ? -3.066 -0.823 1.564 1.00 97.38 107 LEU A O 1
ATOM 821 N N . ALA A 1 108 ? -4.792 -1.943 2.460 1.00 96.38 108 ALA A N 1
ATOM 822 C CA . ALA A 1 108 ? -4.603 -3.133 1.631 1.00 96.38 108 ALA A CA 1
ATOM 823 C C . ALA A 1 108 ? -4.734 -2.835 0.125 1.00 96.38 108 ALA A C 1
ATOM 825 O O . ALA A 1 108 ? -4.056 -3.449 -0.702 1.00 96.38 108 ALA A O 1
ATOM 826 N N . GLN A 1 109 ? -5.606 -1.900 -0.262 1.00 96.94 109 GLN A N 1
ATOM 827 C CA . GLN A 1 109 ? -5.711 -1.448 -1.648 1.00 96.94 109 GLN A CA 1
ATOM 828 C C . GLN A 1 109 ? -4.490 -0.620 -2.071 1.00 96.94 109 GLN A C 1
ATOM 830 O O . GLN A 1 109 ? -3.963 -0.830 -3.164 1.00 96.94 109 GLN A O 1
ATOM 835 N N . GLY A 1 110 ? -4.011 0.278 -1.209 1.00 97.31 110 GLY A N 1
ATOM 836 C CA . GLY A 1 110 ? -2.812 1.080 -1.443 1.00 97.31 110 GLY A CA 1
ATOM 837 C C . GLY A 1 110 ? -1.569 0.216 -1.656 1.00 97.31 110 GLY A C 1
ATOM 838 O O . GLY A 1 110 ? -0.829 0.428 -2.616 1.00 97.31 110 GLY A O 1
ATOM 839 N N . GLU A 1 111 ? -1.381 -0.818 -0.834 1.00 97.31 111 GLU A N 1
ATOM 840 C CA . GLU A 1 111 ? -0.289 -1.786 -0.992 1.00 97.31 111 GLU A CA 1
ATOM 841 C C . GLU A 1 111 ? -0.346 -2.516 -2.341 1.00 97.31 111 GLU A C 1
ATOM 843 O O . GLU A 1 111 ? 0.679 -2.662 -3.014 1.00 97.31 111 GLU A O 1
ATOM 848 N N . LYS A 1 112 ? -1.542 -2.923 -2.788 1.00 97.44 112 LYS A N 1
ATOM 849 C CA . LYS A 1 112 ? -1.729 -3.541 -4.111 1.00 97.44 112 LYS A CA 1
ATOM 850 C C . LYS A 1 112 ? -1.357 -2.586 -5.243 1.00 97.44 112 LYS A C 1
ATOM 852 O O . LYS A 1 112 ? -0.607 -2.974 -6.137 1.00 97.44 112 LYS A O 1
ATOM 857 N N . LEU A 1 113 ? -1.825 -1.340 -5.186 1.00 97.81 113 LEU A N 1
ATOM 858 C CA . LEU A 1 113 ? -1.517 -0.326 -6.199 1.00 97.81 113 LEU A CA 1
ATOM 859 C C . LEU A 1 113 ? -0.018 -0.006 -6.253 1.00 97.81 113 LEU A C 1
ATOM 861 O O . LEU A 1 113 ? 0.542 0.137 -7.338 1.00 97.81 113 LEU A O 1
ATOM 865 N N . LEU A 1 114 ? 0.658 0.054 -5.103 1.00 98.19 114 LEU A N 1
ATOM 866 C CA . LEU A 1 114 ? 2.112 0.218 -5.039 1.00 98.19 114 LEU A CA 1
ATOM 867 C C . LEU A 1 114 ? 2.848 -0.973 -5.664 1.00 98.19 114 LEU A C 1
ATOM 869 O O . LEU A 1 114 ? 3.822 -0.786 -6.399 1.00 98.19 114 LEU A O 1
ATOM 873 N N . ALA A 1 115 ? 2.396 -2.201 -5.403 1.00 97.69 115 ALA A N 1
ATOM 874 C CA . ALA A 1 115 ? 2.973 -3.397 -6.009 1.00 97.69 115 ALA A CA 1
ATOM 875 C C . ALA A 1 115 ? 2.796 -3.403 -7.539 1.00 97.69 115 ALA A C 1
ATOM 877 O O . ALA A 1 115 ? 3.744 -3.698 -8.275 1.00 97.69 115 ALA A O 1
ATOM 878 N N . GLU A 1 116 ? 1.613 -3.024 -8.027 1.00 96.19 116 GLU A N 1
ATOM 879 C CA . GLU A 1 116 ? 1.333 -2.875 -9.456 1.00 96.19 116 GLU A CA 1
ATOM 880 C C . GLU A 1 116 ? 2.196 -1.782 -10.086 1.00 96.19 116 GLU A C 1
ATOM 882 O O . GLU A 1 116 ? 2.901 -2.050 -11.056 1.00 96.19 116 GLU A O 1
ATOM 887 N N . ASN A 1 117 ? 2.230 -0.579 -9.512 1.00 93.38 117 ASN A N 1
ATOM 888 C CA . ASN A 1 117 ? 3.033 0.526 -10.028 1.00 93.38 117 ASN A CA 1
ATOM 889 C C . ASN A 1 117 ? 4.522 0.157 -10.146 1.00 93.38 117 ASN A C 1
ATOM 891 O O . ASN A 1 117 ? 5.145 0.407 -11.180 1.00 93.38 117 ASN A O 1
ATOM 895 N N . ASN A 1 118 ? 5.075 -0.518 -9.135 1.00 94.81 118 ASN A N 1
ATOM 896 C CA . ASN A 1 118 ? 6.444 -1.027 -9.178 1.00 94.81 118 ASN A CA 1
ATOM 897 C C . ASN A 1 118 ? 6.653 -2.030 -10.321 1.00 94.81 118 ASN A C 1
ATOM 899 O O . ASN A 1 118 ? 7.669 -1.979 -11.019 1.00 94.81 118 ASN A O 1
ATOM 903 N N . ARG A 1 119 ? 5.699 -2.942 -10.539 1.00 96.56 119 ARG A N 1
ATOM 904 C CA . ARG A 1 119 ? 5.748 -3.904 -11.648 1.00 96.56 119 ARG A CA 1
ATOM 905 C C . ARG A 1 119 ? 5.692 -3.202 -13.006 1.00 96.56 119 ARG A C 1
ATOM 907 O O . ARG A 1 119 ? 6.498 -3.528 -13.877 1.00 96.56 119 ARG A O 1
ATOM 914 N N . LEU A 1 120 ? 4.772 -2.253 -13.187 1.00 93.56 120 LEU A N 1
ATOM 915 C CA . LEU A 1 120 ? 4.650 -1.481 -14.425 1.00 93.56 120 LEU A CA 1
ATOM 916 C C . LEU A 1 120 ? 5.918 -0.665 -14.694 1.00 93.56 120 LEU A C 1
ATOM 918 O O . LEU A 1 120 ? 6.430 -0.706 -15.809 1.00 93.56 120 LEU A O 1
ATOM 922 N N . SER A 1 121 ? 6.470 -0.005 -13.675 1.00 87.81 121 SER A N 1
ATOM 923 C CA . SER A 1 121 ? 7.698 0.788 -13.796 1.00 87.81 121 SER A CA 1
ATOM 924 C C . SER A 1 121 ? 8.875 -0.062 -14.275 1.00 87.81 121 SER A C 1
ATOM 926 O O . SER A 1 121 ? 9.537 0.301 -15.242 1.00 87.81 121 SER A O 1
ATOM 928 N N . ARG A 1 122 ? 9.080 -1.254 -13.693 1.00 92.69 122 ARG A N 1
ATOM 929 C CA . ARG A 1 122 ? 10.118 -2.193 -14.165 1.00 92.69 122 ARG A CA 1
ATOM 930 C C . ARG A 1 122 ? 9.886 -2.640 -15.608 1.00 92.69 122 ARG A C 1
ATOM 932 O O . ARG A 1 122 ? 10.840 -2.763 -16.371 1.00 92.69 122 ARG A O 1
ATOM 939 N N . SER A 1 123 ? 8.631 -2.888 -15.985 1.00 88.88 123 SER A N 1
ATOM 940 C CA . SER A 1 123 ? 8.282 -3.258 -17.359 1.00 88.88 123 SER A CA 1
ATOM 941 C C . SER A 1 123 ? 8.575 -2.127 -18.344 1.00 88.88 123 SER A C 1
ATOM 943 O O . SER A 1 123 ? 9.058 -2.392 -19.442 1.00 88.88 123 SER A O 1
ATOM 945 N N . LEU A 1 124 ? 8.298 -0.880 -17.958 1.00 88.75 124 LEU A N 1
ATOM 946 C CA . LEU A 1 124 ? 8.596 0.297 -18.765 1.00 88.75 124 LEU A CA 1
ATOM 947 C C . LEU A 1 124 ? 10.105 0.476 -18.931 1.00 88.75 124 LEU A C 1
ATOM 949 O O . LEU A 1 124 ? 10.558 0.618 -20.061 1.00 88.75 124 LEU A O 1
ATOM 953 N N . THR A 1 125 ? 10.885 0.394 -17.848 1.00 88.38 125 THR A N 1
ATOM 954 C CA . THR A 1 125 ? 12.355 0.447 -17.919 1.00 88.38 125 THR A CA 1
ATOM 955 C C . THR A 1 125 ? 12.893 -0.610 -18.878 1.00 88.38 125 THR A C 1
ATOM 957 O O . THR A 1 125 ? 13.620 -0.277 -19.806 1.00 88.38 125 THR A O 1
ATOM 960 N N . ALA A 1 126 ? 12.444 -1.861 -18.754 1.00 89.00 126 ALA A N 1
ATOM 961 C CA . ALA A 1 126 ? 12.871 -2.928 -19.655 1.00 89.00 126 ALA A CA 1
ATOM 962 C C . ALA A 1 126 ? 12.463 -2.682 -21.122 1.00 89.00 126 ALA A C 1
ATOM 964 O O . ALA A 1 126 ? 13.190 -3.068 -22.038 1.00 89.00 126 ALA A O 1
ATOM 965 N N . ALA A 1 127 ? 11.302 -2.068 -21.371 1.00 84.69 127 ALA A N 1
ATOM 966 C CA . ALA A 1 127 ? 10.874 -1.701 -22.719 1.00 84.69 127 ALA A CA 1
ATOM 967 C C . ALA A 1 127 ? 11.739 -0.573 -23.304 1.00 84.69 127 ALA A C 1
ATOM 969 O O . ALA A 1 127 ? 12.138 -0.660 -24.465 1.00 84.69 127 ALA A O 1
ATOM 970 N N . VAL A 1 128 ? 12.075 0.438 -22.496 1.00 89.00 128 VAL A N 1
ATOM 971 C CA . VAL A 1 128 ? 12.982 1.530 -22.875 1.00 89.00 128 VAL A CA 1
ATOM 972 C C . VAL A 1 128 ? 14.382 0.990 -23.164 1.00 89.00 128 VAL A C 1
ATOM 974 O O . VAL A 1 128 ? 14.921 1.282 -24.226 1.00 89.00 128 VAL A O 1
ATOM 977 N N . ASP A 1 129 ? 14.932 0.128 -22.306 1.00 87.44 129 ASP A N 1
ATOM 978 C CA . ASP A 1 129 ? 16.249 -0.489 -22.518 1.00 87.44 129 ASP A CA 1
ATOM 979 C C . ASP A 1 129 ? 16.295 -1.284 -23.830 1.00 87.44 129 ASP A C 1
ATOM 981 O O . ASP A 1 129 ? 17.257 -1.198 -24.595 1.00 87.44 129 ASP A O 1
ATOM 985 N N . ARG A 1 130 ? 15.227 -2.033 -24.138 1.00 86.06 130 ARG A N 1
ATOM 986 C CA . ARG A 1 130 ? 15.103 -2.764 -25.409 1.00 86.06 130 ARG A CA 1
ATOM 987 C C . ARG A 1 130 ? 15.025 -1.829 -26.609 1.00 86.06 130 ARG A C 1
ATOM 989 O O . ARG A 1 130 ? 15.624 -2.146 -27.634 1.00 86.06 130 ARG A O 1
ATOM 996 N N . LEU A 1 131 ? 14.294 -0.720 -26.496 1.00 87.19 131 LEU A N 1
ATOM 997 C CA . LEU A 1 131 ? 14.182 0.279 -27.555 1.00 87.19 131 LEU A CA 1
ATOM 998 C C . LEU A 1 131 ? 15.536 0.947 -27.820 1.00 87.19 131 LEU A C 1
ATOM 1000 O O . LEU A 1 131 ? 15.963 1.009 -28.969 1.00 87.19 131 LEU A O 1
ATOM 1004 N N . VAL A 1 132 ? 16.245 1.361 -26.765 1.00 92.19 132 VAL A N 1
ATOM 1005 C CA . VAL A 1 132 ? 17.595 1.935 -26.864 1.00 92.19 132 VAL A CA 1
ATOM 1006 C C . VAL A 1 132 ? 18.565 0.925 -27.480 1.00 92.19 132 VAL A C 1
ATOM 1008 O O . VAL A 1 132 ? 19.275 1.260 -28.421 1.00 92.19 132 VAL A O 1
ATOM 1011 N N . ALA A 1 133 ? 18.548 -0.334 -27.034 1.00 87.06 133 ALA A N 1
ATOM 1012 C CA . ALA A 1 133 ? 19.400 -1.383 -27.596 1.00 87.06 133 ALA A CA 1
ATOM 1013 C C . ALA A 1 133 ? 19.041 -1.757 -29.047 1.00 87.06 133 ALA A C 1
ATOM 1015 O O . ALA A 1 133 ? 19.884 -2.274 -29.781 1.00 87.06 133 ALA A O 1
ATOM 1016 N N . ALA A 1 134 ? 17.788 -1.582 -29.473 1.00 85.00 134 ALA A N 1
ATOM 1017 C CA . ALA A 1 134 ? 17.393 -1.748 -30.871 1.00 85.00 134 ALA A CA 1
ATOM 1018 C C . ALA A 1 134 ? 17.902 -0.579 -31.726 1.00 85.00 134 ALA A C 1
ATOM 1020 O O . ALA A 1 134 ? 18.526 -0.825 -32.755 1.00 85.00 134 ALA A O 1
ATOM 1021 N N . ALA A 1 135 ? 17.727 0.659 -31.255 1.00 82.88 135 ALA A N 1
ATOM 1022 C CA . ALA A 1 135 ? 18.222 1.858 -31.927 1.00 82.88 135 ALA A CA 1
ATOM 1023 C C . ALA A 1 135 ? 19.755 1.857 -32.058 1.00 82.88 135 ALA A C 1
ATOM 1025 O O . ALA A 1 135 ? 20.277 2.130 -33.133 1.00 82.88 135 ALA A O 1
ATOM 1026 N N . ASP A 1 136 ? 20.489 1.475 -31.009 1.00 83.56 136 ASP A N 1
ATOM 1027 C CA . ASP A 1 136 ? 21.954 1.358 -31.052 1.00 83.56 136 ASP A CA 1
ATOM 1028 C C . ASP A 1 136 ? 22.419 0.295 -32.067 1.00 83.56 136 ASP A C 1
ATOM 1030 O O . ASP A 1 136 ? 23.345 0.513 -32.854 1.00 83.56 136 ASP A O 1
ATOM 1034 N N . ARG A 1 137 ? 21.714 -0.843 -32.141 1.00 84.75 137 ARG A N 1
ATOM 1035 C CA . ARG A 1 137 ? 21.964 -1.870 -33.166 1.00 84.75 137 ARG A CA 1
ATOM 1036 C C . ARG A 1 137 ? 21.686 -1.367 -34.583 1.00 84.75 137 ARG A C 1
ATOM 1038 O O . ARG A 1 137 ? 22.451 -1.683 -35.489 1.00 84.75 137 ARG A O 1
ATOM 1045 N N . GLU A 1 138 ? 20.631 -0.587 -34.784 1.00 77.69 138 GLU A N 1
ATOM 1046 C CA . GLU A 1 138 ? 20.291 -0.006 -36.087 1.00 77.69 138 GLU A CA 1
ATOM 1047 C C . GLU A 1 138 ? 21.292 1.078 -36.515 1.00 77.69 138 GLU A C 1
ATOM 1049 O O . GLU A 1 138 ? 21.745 1.084 -37.660 1.00 77.69 138 GLU A O 1
ATOM 1054 N N . ILE A 1 139 ? 21.727 1.934 -35.585 1.00 79.50 139 ILE A N 1
ATOM 1055 C CA . ILE A 1 139 ? 22.768 2.945 -35.816 1.00 79.50 139 ILE A CA 1
ATOM 1056 C C . ILE A 1 139 ? 24.102 2.273 -36.156 1.00 79.50 139 ILE A C 1
ATOM 1058 O O . ILE A 1 139 ? 24.762 2.664 -37.118 1.00 79.50 139 ILE A O 1
ATOM 1062 N N . THR A 1 140 ? 24.509 1.241 -35.412 1.00 76.12 140 THR A N 1
ATOM 1063 C CA . THR A 1 140 ? 25.761 0.513 -35.689 1.00 76.12 140 THR A CA 1
ATOM 1064 C C . THR A 1 140 ? 25.697 -0.291 -36.989 1.00 76.12 140 THR A C 1
ATOM 1066 O O . THR A 1 140 ? 26.699 -0.356 -37.705 1.00 76.12 140 THR A O 1
ATOM 1069 N N . ALA A 1 141 ? 24.542 -0.864 -37.340 1.00 68.12 141 ALA A N 1
ATOM 1070 C CA . ALA A 1 141 ? 24.323 -1.505 -38.637 1.00 68.12 141 ALA A CA 1
ATOM 1071 C C . ALA A 1 141 ? 24.408 -0.488 -39.787 1.00 68.12 141 ALA A C 1
ATOM 1073 O O . ALA A 1 141 ? 25.165 -0.708 -40.730 1.00 68.12 141 ALA A O 1
ATOM 1074 N N . SER A 1 142 ? 23.745 0.662 -39.653 1.00 60.41 142 SER A N 1
ATOM 1075 C CA . SER A 1 142 ? 23.798 1.760 -40.628 1.00 60.41 142 SER A CA 1
ATOM 1076 C C . SER A 1 142 ? 25.208 2.349 -40.752 1.00 60.41 142 SER A C 1
ATOM 1078 O O . SER A 1 142 ? 25.670 2.650 -41.849 1.00 60.41 142 SER A O 1
ATOM 1080 N N . GLY A 1 143 ? 25.950 2.453 -39.645 1.00 57.69 143 GLY A N 1
ATOM 1081 C CA . GLY A 1 143 ? 27.356 2.860 -39.641 1.00 57.69 143 GLY A CA 1
ATOM 1082 C C . GLY A 1 143 ? 28.270 1.855 -40.352 1.00 57.69 143 GLY A C 1
ATOM 1083 O O . GLY A 1 143 ? 29.213 2.249 -41.040 1.00 57.69 143 GLY A O 1
ATOM 1084 N N . ARG A 1 144 ? 27.974 0.551 -40.252 1.00 54.00 144 ARG A N 1
ATOM 1085 C CA . ARG A 1 144 ? 28.666 -0.495 -41.025 1.00 54.00 144 ARG A CA 1
ATOM 1086 C C . ARG A 1 144 ? 28.290 -0.458 -42.505 1.00 54.00 144 ARG A C 1
ATOM 1088 O O . ARG A 1 144 ? 29.182 -0.610 -43.335 1.00 54.00 144 ARG A O 1
ATOM 1095 N N . GLU A 1 145 ? 27.029 -0.217 -42.850 1.00 51.50 145 GLU A N 1
ATOM 1096 C CA . GLU A 1 145 ? 26.603 -0.017 -44.242 1.00 51.50 145 GLU A CA 1
ATOM 1097 C C . GLU A 1 145 ? 27.241 1.230 -44.860 1.00 51.50 145 GLU A C 1
ATOM 1099 O O . GLU A 1 145 ? 27.770 1.152 -45.967 1.00 51.50 145 GLU A O 1
ATOM 1104 N N . ALA A 1 146 ? 27.321 2.341 -44.125 1.00 48.59 146 ALA A N 1
ATOM 1105 C CA . ALA A 1 146 ? 28.037 3.539 -44.559 1.00 48.59 146 ALA A CA 1
ATOM 1106 C C . ALA A 1 146 ? 29.533 3.256 -44.799 1.00 48.59 146 ALA A C 1
ATOM 1108 O O . ALA A 1 146 ? 30.095 3.683 -45.810 1.00 48.59 146 ALA A O 1
ATOM 1109 N N . ALA A 1 147 ? 30.174 2.457 -43.936 1.00 49.69 147 ALA A N 1
ATOM 1110 C CA . ALA A 1 147 ? 31.561 2.028 -44.128 1.00 49.69 147 ALA A CA 1
ATOM 1111 C C . ALA A 1 147 ? 31.741 1.087 -45.340 1.00 49.69 147 ALA A C 1
ATOM 1113 O O . ALA A 1 147 ? 32.773 1.143 -46.018 1.00 49.69 147 ALA A O 1
ATOM 1114 N N . LEU A 1 148 ? 30.749 0.242 -45.646 1.00 47.84 148 LEU A N 1
ATOM 1115 C CA . LEU A 1 148 ? 30.752 -0.606 -46.841 1.00 47.84 148 LEU A CA 1
ATOM 1116 C C . LEU A 1 148 ? 30.576 0.227 -48.114 1.00 47.84 148 LEU A C 1
ATOM 1118 O O . LEU A 1 148 ? 31.378 0.081 -49.036 1.00 47.84 148 LEU A O 1
ATOM 1122 N N . VAL A 1 149 ?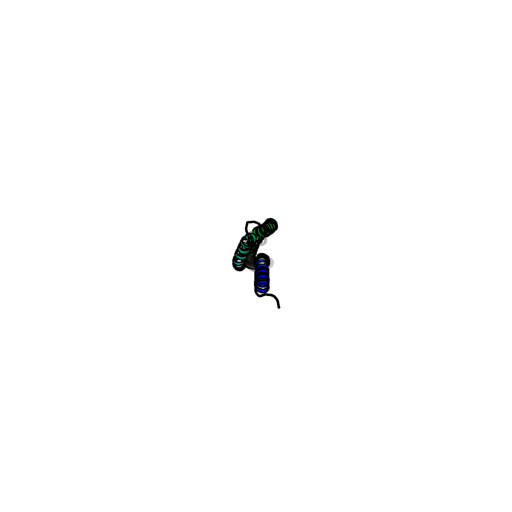 29.610 1.150 -48.148 1.00 51.50 149 VAL A N 1
ATOM 1123 C CA . VAL A 1 149 ? 29.399 2.073 -49.278 1.00 51.50 149 VAL A CA 1
ATOM 1124 C C . VAL A 1 149 ? 30.655 2.905 -49.537 1.00 51.50 149 VAL A C 1
ATOM 1126 O O . VAL A 1 149 ? 31.060 3.068 -50.688 1.00 51.50 149 VAL A O 1
ATOM 1129 N N . GLN A 1 150 ? 31.348 3.348 -48.485 1.00 47.25 150 GLN A N 1
ATOM 1130 C CA . GLN A 1 150 ? 32.587 4.105 -48.634 1.00 47.25 150 GLN A CA 1
ATOM 1131 C C . GLN A 1 150 ? 33.754 3.257 -49.167 1.00 47.25 150 GLN A C 1
ATOM 1133 O O . GLN A 1 150 ? 34.536 3.746 -49.987 1.00 47.25 150 GLN A O 1
ATOM 1138 N N . ARG A 1 151 ? 33.861 1.973 -48.791 1.00 50.50 151 ARG A N 1
ATOM 1139 C CA . ARG A 1 151 ? 34.861 1.051 -49.366 1.00 50.50 151 ARG A CA 1
ATOM 1140 C C . ARG A 1 151 ? 34.575 0.712 -50.830 1.00 50.50 151 ARG A C 1
ATOM 1142 O O . ARG A 1 151 ? 35.509 0.726 -51.630 1.00 50.50 151 ARG A O 1
ATOM 1149 N N . TYR A 1 152 ? 33.316 0.466 -51.194 1.00 51.34 152 TYR A N 1
ATOM 1150 C CA . TYR A 1 152 ? 32.933 0.221 -52.590 1.00 51.34 152 TYR A CA 1
ATOM 1151 C C . TYR A 1 152 ? 33.122 1.472 -53.456 1.00 51.34 152 TYR A C 1
ATOM 1153 O O . TYR A 1 152 ? 33.717 1.382 -54.528 1.00 51.34 152 TYR A O 1
ATOM 1161 N N . GLY A 1 153 ? 32.715 2.647 -52.967 1.00 53.91 153 GLY A N 1
ATOM 1162 C CA . GLY A 1 153 ? 32.915 3.925 -53.657 1.00 53.91 153 GLY A CA 1
ATOM 1163 C C . GLY A 1 153 ? 34.394 4.255 -53.871 1.00 53.91 153 GLY A C 1
ATOM 1164 O O . GLY A 1 153 ? 34.789 4.629 -54.972 1.00 53.91 153 GLY A O 1
ATOM 1165 N N . THR A 1 154 ? 35.237 4.018 -52.860 1.00 56.09 154 THR A N 1
ATOM 1166 C CA . THR A 1 154 ? 36.695 4.182 -52.989 1.00 56.09 154 THR A CA 1
ATOM 1167 C C . THR A 1 154 ? 37.277 3.203 -54.013 1.00 56.09 154 THR A C 1
ATOM 1169 O O . THR A 1 154 ? 38.115 3.594 -54.820 1.00 56.09 154 THR A O 1
ATOM 1172 N N . GLY A 1 155 ? 36.804 1.951 -54.044 1.00 53.22 155 GLY A N 1
ATOM 1173 C CA . GLY A 1 155 ? 37.226 0.960 -55.038 1.00 53.22 155 GLY A CA 1
ATOM 1174 C C . GLY A 1 155 ? 36.853 1.347 -56.471 1.00 53.22 155 GLY A C 1
ATOM 1175 O O . GLY A 1 155 ? 37.676 1.208 -57.372 1.00 53.22 155 GLY A O 1
ATOM 1176 N N . VAL A 1 156 ? 35.653 1.894 -56.686 1.00 62.31 156 VAL A N 1
ATOM 1177 C CA . VAL A 1 156 ? 35.203 2.365 -58.008 1.00 62.31 156 VAL A CA 1
ATOM 1178 C C . VAL A 1 156 ? 35.997 3.590 -58.465 1.00 62.31 156 VAL A C 1
ATOM 1180 O O . VAL A 1 156 ? 36.406 3.640 -5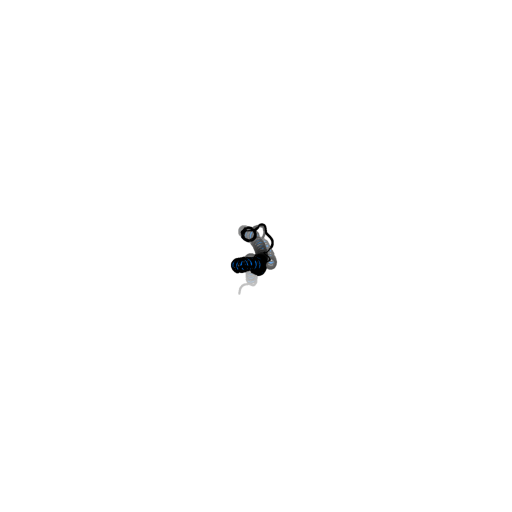9.621 1.00 62.31 156 VAL A O 1
ATOM 1183 N N . VAL A 1 157 ? 36.266 4.548 -57.571 1.00 63.38 157 VAL A N 1
ATOM 1184 C CA . VAL A 1 157 ? 37.073 5.741 -57.887 1.00 63.38 157 VAL A CA 1
ATOM 1185 C C . VAL A 1 157 ? 38.532 5.372 -58.170 1.00 63.38 157 VAL A C 1
ATOM 1187 O O . VAL A 1 157 ? 39.118 5.867 -59.130 1.00 63.38 157 VAL A O 1
ATOM 1190 N N . LEU A 1 158 ? 39.127 4.469 -57.385 1.00 62.47 158 LEU A N 1
ATOM 1191 C CA . LEU A 1 158 ? 40.479 3.970 -57.657 1.00 62.47 158 LEU A CA 1
ATOM 1192 C C . LEU A 1 158 ? 40.529 3.157 -58.956 1.00 62.47 158 LEU A C 1
ATOM 1194 O O . LEU A 1 158 ? 41.465 3.310 -59.739 1.00 62.47 158 LEU A O 1
ATOM 1198 N N . GLY A 1 159 ? 39.509 2.336 -59.214 1.00 68.62 159 GLY A N 1
ATOM 1199 C CA . GLY A 1 159 ? 39.378 1.573 -60.451 1.00 68.62 159 GLY A CA 1
ATOM 1200 C C . GLY A 1 159 ? 39.260 2.471 -61.683 1.00 68.62 159 GLY A C 1
ATOM 1201 O O . GLY A 1 159 ? 39.954 2.243 -62.673 1.00 68.62 159 GLY A O 1
ATOM 1202 N N . SER A 1 160 ? 38.442 3.527 -61.622 1.00 69.44 160 SER A N 1
ATOM 1203 C CA . SER A 1 160 ? 38.289 4.477 -62.728 1.00 69.44 160 SER A CA 1
ATOM 1204 C C . SER A 1 160 ? 39.550 5.315 -62.952 1.00 69.44 160 SER A C 1
ATOM 1206 O O . SER A 1 160 ? 39.936 5.534 -64.103 1.00 69.44 160 SER A O 1
ATOM 1208 N N . ALA A 1 161 ? 40.246 5.716 -61.883 1.00 67.00 161 ALA A N 1
ATOM 1209 C CA . ALA A 1 161 ? 41.532 6.402 -61.972 1.00 67.00 161 ALA A CA 1
ATOM 1210 C C . ALA A 1 161 ? 42.603 5.513 -62.627 1.00 67.00 161 ALA A C 1
ATOM 1212 O O . ALA A 1 161 ? 43.294 5.957 -63.545 1.00 67.00 161 ALA A O 1
ATOM 1213 N N . PHE A 1 162 ? 42.701 4.242 -62.221 1.00 75.44 162 PHE A N 1
ATOM 1214 C CA . PHE A 1 162 ? 43.637 3.284 -62.814 1.00 75.44 162 PHE A CA 1
ATOM 1215 C C . PHE A 1 162 ? 43.335 3.026 -64.294 1.00 75.44 162 PHE A C 1
ATOM 1217 O O . PHE A 1 162 ? 44.242 3.062 -65.123 1.00 75.44 162 PHE A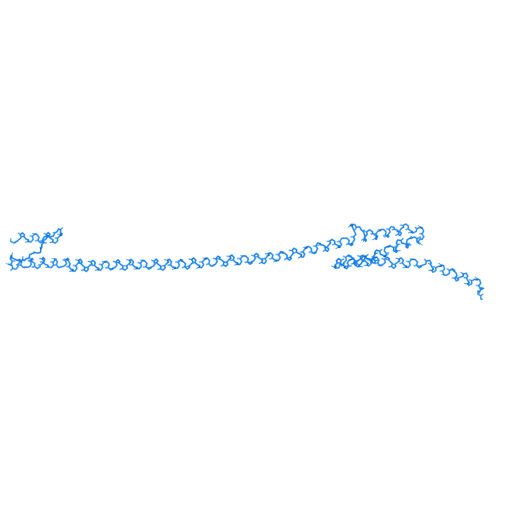 O 1
ATOM 1224 N N . LEU A 1 163 ? 42.060 2.829 -64.649 1.00 70.31 163 LEU A N 1
ATOM 1225 C CA . LEU A 1 163 ? 41.643 2.617 -66.036 1.00 70.31 163 LEU A CA 1
ATOM 1226 C C . LEU A 1 163 ? 41.938 3.841 -66.916 1.00 70.31 163 LEU A C 1
ATOM 1228 O O . LEU A 1 163 ? 42.378 3.691 -68.055 1.00 70.31 163 LEU A O 1
ATOM 1232 N N . SER A 1 164 ? 41.755 5.049 -66.377 1.00 66.62 164 SER A N 1
ATOM 1233 C CA . SER A 1 164 ? 42.087 6.301 -67.068 1.00 66.62 164 SER A CA 1
ATOM 1234 C C . SER A 1 164 ? 43.592 6.429 -67.313 1.00 66.62 164 SER A C 1
ATOM 1236 O O . SER A 1 164 ? 44.013 6.801 -68.409 1.00 66.62 164 SER A O 1
ATOM 1238 N N . LEU A 1 165 ? 44.410 6.062 -66.322 1.00 76.94 165 LEU A N 1
ATOM 1239 C CA . LEU A 1 165 ? 45.867 6.062 -66.445 1.00 76.94 165 LEU A CA 1
ATOM 1240 C C . LEU A 1 165 ? 46.335 5.041 -67.491 1.00 76.94 165 LEU A C 1
ATOM 1242 O O . LEU A 1 165 ? 47.153 5.363 -68.351 1.00 76.94 165 LEU A O 1
ATOM 1246 N N . LEU A 1 166 ? 45.770 3.832 -67.458 1.00 74.44 166 LEU A N 1
ATOM 1247 C CA . LEU A 1 166 ? 46.081 2.770 -68.410 1.00 74.44 166 LEU A CA 1
ATOM 1248 C C . LEU A 1 166 ? 45.679 3.158 -69.837 1.00 74.44 166 LEU A C 1
ATOM 1250 O O . LEU A 1 166 ? 46.454 2.946 -70.764 1.00 74.44 166 LEU A O 1
ATOM 1254 N N . SER A 1 167 ? 44.506 3.774 -70.002 1.00 71.12 167 SER A N 1
ATOM 1255 C CA . SER A 1 167 ? 44.043 4.305 -71.287 1.00 71.12 167 SER A CA 1
ATOM 1256 C C . SER A 1 167 ? 45.006 5.364 -71.831 1.00 71.12 167 SER A C 1
ATOM 1258 O O . SER A 1 167 ? 45.421 5.279 -72.983 1.00 71.12 167 SER A O 1
ATOM 1260 N N . SER A 1 168 ? 45.452 6.301 -70.988 1.00 73.62 168 SER A N 1
ATOM 1261 C CA . SER A 1 168 ? 46.441 7.318 -71.369 1.00 73.62 168 SER A CA 1
ATOM 1262 C C . SER A 1 168 ? 47.758 6.698 -71.857 1.00 73.62 168 SER A C 1
ATOM 1264 O O . SER A 1 168 ? 48.233 7.022 -72.946 1.00 73.62 168 SER A O 1
ATOM 1266 N N . VAL A 1 169 ? 48.314 5.739 -71.106 1.00 74.31 169 VAL A N 1
ATOM 1267 C CA . VAL A 1 169 ? 49.548 5.029 -71.494 1.00 74.31 169 VAL A CA 1
ATOM 1268 C C . VAL A 1 169 ? 49.357 4.259 -72.799 1.00 74.31 169 VAL A C 1
ATOM 1270 O O . VAL A 1 169 ? 50.212 4.317 -73.682 1.00 74.31 169 VAL A O 1
ATOM 1273 N N . LEU A 1 170 ? 48.230 3.560 -72.941 1.00 74.12 170 LEU A N 1
ATOM 1274 C CA . LEU A 1 170 ? 47.920 2.773 -74.129 1.00 74.12 170 LEU A CA 1
ATOM 1275 C C . LEU A 1 170 ? 47.791 3.659 -75.372 1.00 74.12 170 LEU A C 1
ATOM 1277 O O . LEU A 1 170 ? 48.291 3.287 -76.430 1.00 74.12 170 LEU A O 1
ATOM 1281 N N . VAL A 1 171 ? 47.171 4.834 -75.240 1.00 74.56 171 VAL A N 1
ATOM 1282 C CA . VAL A 1 171 ? 47.083 5.830 -76.314 1.00 74.56 171 VAL A CA 1
ATOM 1283 C C . VAL A 1 171 ? 48.475 6.316 -76.701 1.00 74.56 171 VAL A C 1
ATOM 1285 O O . VAL A 1 171 ? 48.811 6.278 -77.880 1.00 74.56 171 VAL A O 1
ATOM 1288 N N . VAL A 1 172 ? 49.319 6.708 -75.742 1.00 75.12 172 VAL A N 1
ATOM 1289 C CA . VAL A 1 172 ? 50.693 7.144 -76.045 1.00 75.12 172 VAL A CA 1
ATOM 1290 C C . VAL A 1 172 ? 51.475 6.034 -76.755 1.00 75.12 172 VAL A C 1
ATOM 1292 O O . VAL A 1 172 ? 52.106 6.280 -77.779 1.00 75.12 172 VAL A O 1
ATOM 1295 N N . TRP A 1 173 ? 51.386 4.795 -76.280 1.00 74.50 173 TRP A N 1
ATOM 1296 C CA . TRP A 1 173 ? 52.139 3.683 -76.853 1.00 74.50 173 TRP A CA 1
ATOM 1297 C C . TRP A 1 173 ? 51.629 3.248 -78.241 1.00 74.50 173 TRP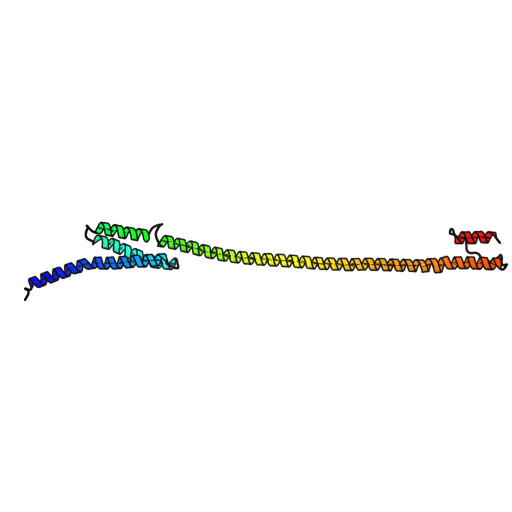 A C 1
ATOM 1299 O O . TRP A 1 173 ? 52.405 3.170 -79.194 1.00 74.50 173 TRP A O 1
ATOM 1309 N N . LEU A 1 174 ? 50.324 2.996 -78.398 1.00 65.56 174 LEU A N 1
ATOM 1310 C CA . LEU A 1 174 ? 49.762 2.520 -79.670 1.00 65.56 174 LEU A CA 1
ATOM 1311 C C . LEU A 1 174 ? 49.703 3.610 -80.740 1.00 65.56 174 LEU A C 1
ATOM 1313 O O . LEU A 1 174 ? 49.919 3.318 -81.917 1.00 65.56 174 LEU A O 1
ATOM 1317 N N . TYR A 1 175 ? 49.388 4.847 -80.353 1.00 66.19 175 TYR A N 1
ATOM 1318 C CA . TYR A 1 175 ? 49.188 5.932 -81.307 1.00 66.19 175 TYR A CA 1
ATOM 1319 C C . TYR A 1 175 ? 50.485 6.683 -81.599 1.00 66.19 175 TYR A C 1
ATOM 1321 O O . TYR A 1 175 ? 50.825 6.877 -82.767 1.00 66.19 175 TYR A O 1
ATOM 1329 N N . VAL A 1 176 ? 51.235 7.086 -80.569 1.00 63.31 176 VAL A N 1
ATOM 1330 C CA . VAL A 1 176 ? 52.410 7.950 -80.765 1.00 63.31 176 VAL A CA 1
ATOM 1331 C C . VAL A 1 176 ? 53.609 7.134 -81.226 1.00 63.31 176 VAL A C 1
ATOM 1333 O O . VAL A 1 176 ? 54.155 7.421 -82.289 1.00 63.31 176 VAL A O 1
ATOM 1336 N N . ASP A 1 177 ? 53.980 6.096 -80.474 1.00 59.25 177 ASP A N 1
ATOM 1337 C CA . ASP A 1 177 ? 55.213 5.345 -80.733 1.00 59.25 177 ASP A CA 1
ATOM 1338 C C . ASP A 1 177 ? 55.117 4.503 -82.010 1.00 59.25 177 ASP A C 1
ATOM 1340 O O . ASP A 1 177 ? 55.974 4.560 -82.892 1.00 59.25 177 ASP A O 1
ATOM 1344 N N . ARG A 1 178 ? 54.011 3.770 -82.162 1.00 63.66 178 ARG A N 1
ATOM 1345 C CA . ARG A 1 178 ? 53.881 2.794 -83.248 1.00 63.66 178 ARG A CA 1
ATOM 1346 C C . ARG A 1 178 ? 53.273 3.344 -84.537 1.00 63.66 178 ARG A C 1
ATOM 1348 O O . ARG A 1 178 ? 53.584 2.823 -85.604 1.00 63.66 178 ARG A O 1
ATOM 1355 N N . SER A 1 179 ? 52.422 4.370 -84.464 1.00 62.50 179 SER A N 1
ATOM 1356 C CA . SER A 1 179 ? 51.693 4.882 -85.636 1.00 62.50 179 SER A CA 1
ATOM 1357 C C . SER A 1 179 ? 52.193 6.250 -86.106 1.00 62.50 179 SER A C 1
ATOM 1359 O O . SER A 1 179 ? 52.500 6.413 -87.287 1.00 62.50 179 SER A O 1
ATOM 1361 N N . LEU A 1 180 ? 52.320 7.238 -85.213 1.00 63.44 180 LEU A N 1
ATOM 1362 C CA . LEU A 1 180 ? 52.748 8.590 -85.596 1.00 63.44 180 LEU A CA 1
ATOM 1363 C C . LEU A 1 180 ? 54.251 8.679 -85.854 1.00 63.44 180 LEU A C 1
ATOM 1365 O O . LEU A 1 180 ? 54.641 9.159 -86.917 1.00 63.44 180 LEU A O 1
ATOM 1369 N N . LEU A 1 181 ? 55.092 8.210 -84.926 1.00 64.19 181 LEU A N 1
ATOM 1370 C CA . LEU A 1 181 ? 56.549 8.311 -85.060 1.00 64.19 181 LEU A CA 1
ATOM 1371 C C . LEU A 1 181 ? 57.086 7.447 -86.204 1.00 64.19 181 LEU A C 1
ATOM 1373 O O . LEU A 1 181 ? 57.974 7.892 -86.927 1.00 64.19 181 LEU A O 1
ATOM 1377 N N . ALA A 1 182 ? 56.504 6.269 -86.443 1.00 62.97 182 ALA A N 1
ATOM 1378 C CA . ALA A 1 182 ? 56.849 5.443 -87.599 1.00 62.97 182 ALA A CA 1
ATOM 1379 C C . ALA A 1 182 ? 56.537 6.154 -88.931 1.00 62.97 182 ALA A C 1
ATOM 1381 O O . ALA A 1 182 ? 57.357 6.141 -89.849 1.00 62.97 182 ALA A O 1
ATOM 1382 N N . ARG A 1 183 ? 55.380 6.827 -89.031 1.00 63.62 183 ARG A N 1
ATOM 1383 C CA . ARG A 1 183 ? 54.986 7.578 -90.237 1.00 63.62 183 ARG A CA 1
ATOM 1384 C C . ARG A 1 183 ? 55.808 8.850 -90.427 1.00 63.62 183 ARG A C 1
ATOM 1386 O O . ARG A 1 183 ? 56.259 9.108 -91.538 1.00 63.62 183 ARG A O 1
ATOM 1393 N N . LEU A 1 184 ? 56.060 9.604 -89.358 1.00 64.31 184 LEU A N 1
ATOM 1394 C CA . LEU A 1 184 ? 56.963 10.761 -89.370 1.00 64.31 184 LEU A CA 1
ATOM 1395 C C . LEU A 1 184 ? 58.395 10.359 -89.742 1.00 64.31 184 LEU A C 1
ATOM 1397 O O . LEU A 1 184 ? 59.024 11.027 -90.558 1.00 64.31 184 LEU A O 1
ATOM 1401 N N . GLY A 1 185 ? 58.892 9.246 -89.198 1.00 63.75 185 GLY A N 1
ATOM 1402 C CA . GLY A 1 185 ? 60.195 8.681 -89.538 1.00 63.75 185 GLY A CA 1
ATOM 1403 C C . GLY A 1 185 ? 60.289 8.284 -91.010 1.00 63.75 185 GLY A C 1
ATOM 1404 O O . GLY A 1 185 ? 61.265 8.633 -91.667 1.00 63.75 185 GLY A O 1
ATOM 1405 N N . ALA A 1 186 ? 59.253 7.638 -91.554 1.00 62.69 186 ALA A N 1
ATOM 1406 C CA . ALA A 1 186 ? 59.193 7.265 -92.967 1.00 62.69 186 ALA A CA 1
ATOM 1407 C C . ALA A 1 186 ? 59.165 8.488 -93.905 1.00 62.69 186 ALA A C 1
ATOM 1409 O O . ALA A 1 186 ? 59.864 8.501 -94.916 1.00 62.69 186 ALA A O 1
ATOM 1410 N N . VAL A 1 187 ? 58.415 9.544 -93.560 1.00 63.47 187 VAL A N 1
ATOM 1411 C CA . VAL A 1 187 ? 58.407 10.806 -94.326 1.00 63.47 187 VAL A CA 1
ATOM 1412 C C . VAL A 1 187 ? 59.758 11.524 -94.234 1.00 63.47 187 VAL A C 1
ATOM 1414 O O . VAL A 1 187 ? 60.272 11.988 -95.249 1.00 63.47 187 VAL A O 1
ATOM 1417 N N . SER A 1 188 ? 60.370 11.569 -93.046 1.00 64.12 188 SER A N 1
ATOM 1418 C CA . SER A 1 188 ? 61.696 12.168 -92.832 1.00 64.12 188 SER A CA 1
ATOM 1419 C C . SER A 1 188 ? 62.788 11.451 -93.636 1.00 64.12 188 SER A C 1
ATOM 1421 O O . SER A 1 188 ? 63.582 12.091 -94.327 1.00 64.12 188 SER A O 1
ATOM 1423 N N . GLN A 1 189 ? 62.786 10.114 -93.629 1.00 67.12 189 GLN A N 1
ATOM 1424 C CA . GLN A 1 189 ? 63.711 9.303 -94.427 1.00 67.12 189 GLN A CA 1
ATOM 1425 C C . GLN A 1 189 ? 63.500 9.505 -95.933 1.00 67.12 189 GLN A C 1
ATOM 1427 O O . GLN A 1 189 ? 64.478 9.629 -96.667 1.00 67.12 189 GLN A O 1
ATOM 1432 N N . GLY A 1 190 ? 62.248 9.609 -96.393 1.00 62.38 190 GLY A N 1
ATOM 1433 C CA . GLY A 1 190 ? 61.933 9.922 -97.790 1.00 62.38 190 GLY A CA 1
ATOM 1434 C C . GLY A 1 190 ? 62.431 11.306 -98.222 1.00 62.38 190 GLY A C 1
ATOM 1435 O O . GLY A 1 190 ? 63.037 11.437 -99.282 1.00 62.38 190 GLY A O 1
ATOM 1436 N N . MET A 1 191 ? 62.255 12.330 -97.381 1.00 64.38 191 MET A N 1
ATOM 1437 C CA . MET A 1 191 ? 62.764 13.683 -97.638 1.00 64.38 191 MET A CA 1
ATOM 1438 C C . MET A 1 191 ? 64.300 13.718 -97.711 1.00 64.38 191 MET A C 1
ATOM 1440 O O . MET A 1 191 ? 64.855 14.373 -98.594 1.00 64.38 191 MET A O 1
ATOM 1444 N N . LEU A 1 192 ? 64.991 12.985 -96.830 1.00 63.56 192 LEU A N 1
ATOM 1445 C CA . LEU A 1 192 ? 66.453 12.855 -96.859 1.00 63.56 192 LEU A CA 1
ATOM 1446 C C . LEU A 1 192 ? 66.953 12.108 -98.105 1.00 63.56 192 LEU A C 1
ATOM 1448 O O . LEU A 1 192 ? 67.956 12.514 -98.687 1.00 63.56 192 LEU A O 1
ATOM 1452 N N . ALA A 1 193 ? 66.258 11.056 -98.542 1.00 61.03 193 ALA A N 1
ATOM 1453 C CA . ALA A 1 193 ? 66.613 10.307 -99.750 1.00 61.03 193 ALA A CA 1
ATOM 1454 C C . ALA A 1 193 ? 66.449 11.151 -101.030 1.00 61.03 193 ALA A C 1
ATOM 1456 O O . ALA A 1 193 ? 67.336 11.154 -101.885 1.00 61.03 193 ALA A O 1
ATOM 1457 N N . ILE A 1 194 ? 65.371 11.939 -101.115 1.00 60.62 194 ILE A N 1
ATOM 1458 C CA . ILE A 1 194 ? 65.124 12.872 -102.226 1.00 60.62 194 ILE A CA 1
ATOM 1459 C C . ILE A 1 194 ? 66.176 13.992 -102.241 1.00 60.62 194 ILE A C 1
ATOM 1461 O O . ILE A 1 194 ? 66.746 14.284 -103.290 1.00 60.62 194 ILE A O 1
ATOM 1465 N N . ALA A 1 195 ? 66.505 14.575 -101.081 1.00 62.19 195 ALA A N 1
ATOM 1466 C CA . ALA A 1 195 ? 67.564 15.584 -100.968 1.00 62.19 195 ALA A CA 1
ATOM 1467 C C . ALA A 1 195 ? 68.967 15.025 -101.284 1.00 62.19 195 ALA A C 1
ATOM 1469 O O . ALA A 1 195 ? 69.838 15.765 -101.738 1.00 62.19 195 ALA A O 1
ATOM 1470 N N . GLY A 1 196 ? 69.178 13.721 -101.074 1.00 63.75 196 GLY A N 1
ATOM 1471 C CA . GLY A 1 196 ? 70.388 12.985 -101.449 1.00 63.75 196 GLY A CA 1
ATOM 1472 C C . GLY A 1 196 ? 70.468 12.581 -102.928 1.00 63.75 196 GLY A C 1
ATOM 1473 O O . GLY A 1 196 ? 71.481 12.013 -103.334 1.00 63.75 196 GLY A O 1
ATOM 1474 N N . GLY A 1 197 ? 69.441 12.879 -103.734 1.00 56.09 197 GLY A N 1
ATOM 1475 C CA . GLY A 1 197 ? 69.423 12.645 -105.182 1.00 56.09 197 GLY A CA 1
ATOM 1476 C C . GLY A 1 197 ? 68.715 11.367 -105.648 1.00 56.09 197 GLY A C 1
ATOM 1477 O O . GLY A 1 197 ? 68.756 11.071 -106.842 1.00 56.09 197 GLY A O 1
ATOM 1478 N N . ASP A 1 198 ? 68.047 10.619 -104.760 1.00 57.88 198 ASP A N 1
ATOM 1479 C CA . ASP A 1 198 ? 67.250 9.441 -105.130 1.00 57.88 198 ASP A CA 1
ATOM 1480 C C . ASP A 1 198 ? 65.753 9.783 -105.234 1.00 57.88 198 ASP A C 1
ATOM 1482 O O . ASP A 1 198 ? 64.989 9.717 -104.269 1.00 57.88 198 ASP A O 1
ATOM 1486 N N . LEU A 1 199 ? 65.320 10.136 -106.447 1.00 58.09 199 LEU A N 1
ATOM 1487 C CA . LEU A 1 199 ? 63.931 10.497 -106.763 1.00 58.09 199 LEU A CA 1
ATOM 1488 C C . LEU A 1 199 ? 62.972 9.288 -106.824 1.00 58.09 199 LEU A C 1
ATOM 1490 O O . LEU A 1 199 ? 61.792 9.454 -107.138 1.00 58.09 199 LEU A O 1
ATOM 1494 N N . ARG A 1 200 ? 63.449 8.060 -106.565 1.00 56.28 200 ARG A N 1
ATOM 1495 C CA . ARG A 1 200 ? 62.642 6.824 -106.620 1.00 56.28 200 ARG A CA 1
ATOM 1496 C C . ARG A 1 200 ? 62.346 6.216 -105.247 1.00 56.28 200 ARG A C 1
ATOM 1498 O O . ARG A 1 200 ? 61.773 5.126 -105.188 1.00 56.28 200 ARG A O 1
ATOM 1505 N N . ALA A 1 201 ? 62.695 6.898 -104.159 1.00 55.22 201 ALA A N 1
ATOM 1506 C CA . ALA A 1 201 ? 62.426 6.413 -102.811 1.00 55.22 201 ALA A CA 1
ATOM 1507 C C . ALA A 1 201 ? 60.909 6.209 -102.566 1.00 55.22 201 ALA A C 1
ATOM 1509 O O . ALA A 1 201 ? 60.103 7.082 -102.907 1.00 55.22 201 ALA A O 1
ATOM 1510 N N . PRO A 1 202 ? 60.485 5.072 -101.979 1.00 56.72 202 PRO A N 1
ATOM 1511 C CA . PRO A 1 202 ? 59.077 4.809 -101.705 1.00 56.72 202 PRO A CA 1
ATOM 1512 C C . PRO A 1 202 ? 58.570 5.722 -100.582 1.00 56.72 202 PRO A C 1
ATOM 1514 O O . PRO A 1 202 ? 58.965 5.586 -99.425 1.00 56.72 202 PRO A O 1
ATOM 1517 N N . LEU A 1 203 ? 57.674 6.650 -100.925 1.00 58.28 203 LEU A N 1
ATOM 1518 C CA . LEU A 1 203 ? 56.968 7.486 -99.954 1.00 58.28 203 LEU A CA 1
ATOM 1519 C C . LEU A 1 203 ? 55.744 6.739 -99.387 1.00 58.28 203 LEU A C 1
ATOM 1521 O O . LEU A 1 203 ? 55.078 6.006 -100.125 1.00 58.28 203 LEU A O 1
ATOM 1525 N N . PRO A 1 204 ? 55.420 6.912 -98.091 1.00 59.31 204 PRO A N 1
ATOM 1526 C CA . PRO A 1 204 ? 54.231 6.311 -97.491 1.00 59.31 204 PRO A CA 1
ATOM 1527 C C . PRO A 1 204 ? 52.940 6.859 -98.127 1.00 59.31 204 PRO A C 1
ATOM 1529 O O . PRO A 1 204 ? 52.892 8.001 -98.579 1.00 59.31 204 PRO A O 1
ATOM 1532 N N . ALA A 1 205 ? 51.886 6.035 -98.164 1.00 59.06 205 ALA A N 1
ATOM 1533 C CA . ALA A 1 205 ? 50.614 6.368 -98.810 1.00 59.06 205 ALA A CA 1
ATOM 1534 C C . ALA A 1 205 ? 49.963 7.645 -98.237 1.00 59.06 205 ALA A C 1
ATOM 1536 O O . ALA A 1 205 ? 49.996 7.878 -97.025 1.00 59.06 205 ALA A O 1
ATOM 1537 N N . ALA A 1 206 ? 49.336 8.442 -99.112 1.00 57.38 206 ALA A N 1
ATOM 1538 C CA . ALA A 1 206 ? 48.624 9.663 -98.741 1.00 57.38 206 ALA A CA 1
ATOM 1539 C C . ALA A 1 206 ? 47.455 9.338 -97.793 1.00 57.38 206 ALA A C 1
ATOM 1541 O O . ALA A 1 206 ? 46.521 8.622 -98.153 1.00 57.38 206 ALA A O 1
ATOM 1542 N N . GLY A 1 207 ? 47.543 9.836 -96.559 1.00 60.81 207 GLY A N 1
ATOM 1543 C CA . GLY A 1 207 ? 46.473 9.780 -95.563 1.00 60.81 207 GLY A CA 1
ATOM 1544 C C . GLY A 1 207 ? 45.684 11.088 -95.515 1.00 60.81 207 GLY A C 1
ATOM 1545 O O . GLY A 1 207 ? 46.155 12.119 -95.983 1.00 60.81 207 GLY A O 1
ATOM 1546 N N . SER A 1 208 ? 44.497 11.068 -94.908 1.00 59.66 208 SER A N 1
ATOM 1547 C CA . SER A 1 208 ? 43.644 12.255 -94.719 1.00 59.66 208 SER A CA 1
ATOM 1548 C C . SER A 1 208 ? 44.074 13.160 -93.550 1.00 59.66 208 SER A C 1
ATOM 1550 O O . SER A 1 208 ? 43.283 13.981 -93.093 1.00 59.66 208 SER A O 1
ATOM 1552 N N . ASP A 1 209 ? 45.283 12.978 -93.024 1.00 65.00 209 ASP A N 1
ATOM 1553 C CA . ASP A 1 209 ? 45.849 13.725 -91.900 1.00 65.00 209 ASP A CA 1
ATOM 1554 C C . ASP A 1 209 ? 46.997 14.645 -92.348 1.00 65.00 209 ASP A C 1
ATOM 1556 O O . ASP A 1 209 ? 47.434 14.634 -93.502 1.00 65.00 209 ASP A O 1
ATOM 1560 N N . GLU A 1 210 ? 47.495 15.473 -91.430 1.00 63.81 210 GLU A N 1
ATOM 1561 C CA . GLU A 1 210 ? 48.538 16.466 -91.696 1.00 63.81 210 GLU A CA 1
ATOM 1562 C C . GLU A 1 210 ? 49.826 15.839 -92.262 1.00 63.81 210 GLU A C 1
ATOM 1564 O O . GLU A 1 210 ? 50.469 16.436 -93.126 1.00 63.81 210 GLU A O 1
ATOM 1569 N N . ILE A 1 211 ? 50.176 14.614 -91.844 1.00 62.25 211 ILE A N 1
ATOM 1570 C CA . ILE A 1 211 ? 51.360 13.884 -92.334 1.00 62.25 211 ILE A CA 1
ATOM 1571 C C . ILE A 1 211 ? 51.143 13.401 -93.777 1.00 62.25 211 ILE A C 1
ATOM 1573 O O . ILE A 1 211 ? 52.059 13.477 -94.596 1.00 62.25 211 ILE A O 1
ATOM 1577 N N . GLY A 1 212 ? 49.931 12.954 -94.119 1.00 62.31 212 GLY A N 1
ATOM 1578 C CA . GLY A 1 212 ? 49.565 12.600 -95.490 1.00 62.31 212 GLY A CA 1
ATOM 1579 C C . GLY A 1 212 ? 49.652 13.784 -96.454 1.00 62.31 212 GLY A C 1
ATOM 1580 O O . GLY A 1 212 ? 50.213 13.643 -97.540 1.00 62.31 212 GLY A O 1
ATOM 1581 N N . ARG A 1 213 ? 49.211 14.974 -96.021 1.00 66.19 213 ARG A N 1
ATOM 1582 C CA . ARG A 1 213 ? 49.355 16.219 -96.800 1.00 66.19 213 ARG A CA 1
ATOM 1583 C C . ARG A 1 213 ? 50.818 16.620 -97.014 1.00 66.19 213 ARG A C 1
ATOM 1585 O O . ARG A 1 213 ? 51.163 17.122 -98.082 1.00 66.19 213 ARG A O 1
ATOM 1592 N N . MET A 1 214 ? 51.689 16.393 -96.027 1.00 66.12 214 MET A N 1
ATOM 1593 C CA . MET A 1 214 ? 53.134 16.616 -96.186 1.00 66.12 214 MET A CA 1
ATOM 1594 C C . MET A 1 214 ? 53.764 15.631 -97.183 1.00 66.12 214 MET A C 1
ATOM 1596 O O . MET A 1 214 ? 54.564 16.045 -98.022 1.00 66.12 214 MET A O 1
ATOM 1600 N N . ALA A 1 215 ? 53.390 14.348 -97.130 1.00 62.62 215 ALA A N 1
ATOM 1601 C CA . ALA A 1 215 ? 53.866 13.333 -98.074 1.00 62.62 215 ALA A CA 1
ATOM 1602 C C . ALA A 1 215 ? 53.413 13.622 -99.520 1.00 62.62 215 ALA A C 1
ATOM 1604 O O . ALA A 1 215 ? 54.185 13.446 -100.462 1.00 62.62 215 ALA A O 1
ATOM 1605 N N . GLU A 1 216 ? 52.190 14.130 -99.695 1.00 66.56 216 GLU A N 1
ATOM 1606 C CA . GLU A 1 216 ? 51.655 14.560 -100.990 1.00 66.56 216 GLU A CA 1
ATOM 1607 C C . GLU A 1 216 ? 52.422 15.764 -101.560 1.00 66.56 216 GLU A C 1
ATOM 1609 O O . GLU A 1 216 ? 52.818 15.738 -102.727 1.00 66.56 216 GLU A O 1
ATOM 1614 N N . ALA A 1 217 ? 52.723 16.771 -100.733 1.00 67.12 217 ALA A N 1
ATOM 1615 C CA . ALA A 1 217 ? 53.532 17.920 -101.143 1.00 67.12 217 ALA A CA 1
ATOM 1616 C C . ALA A 1 217 ? 54.952 17.510 -101.579 1.00 67.12 217 ALA A C 1
ATOM 1618 O O . ALA A 1 217 ? 55.444 17.991 -102.596 1.00 67.12 217 ALA A O 1
ATOM 1619 N N . LEU A 1 218 ? 55.590 16.573 -100.868 1.00 64.44 218 LEU A N 1
ATOM 1620 C CA . LEU A 1 218 ? 56.889 15.999 -101.253 1.00 64.44 218 LEU A CA 1
ATOM 1621 C C . LEU A 1 218 ? 56.822 15.228 -102.577 1.00 64.44 218 LEU A C 1
ATOM 1623 O O . LEU A 1 218 ? 57.766 15.262 -103.361 1.00 64.44 218 LEU A O 1
ATOM 1627 N N . SER A 1 219 ? 55.690 14.588 -102.870 1.00 62.19 219 SER A N 1
ATOM 1628 C CA . SER A 1 219 ? 55.475 13.893 -104.140 1.00 62.19 219 SER A CA 1
ATOM 1629 C C . SER A 1 219 ? 55.367 14.833 -105.353 1.00 62.19 219 SER A C 1
ATOM 1631 O O . SER A 1 219 ? 55.473 14.356 -106.482 1.00 62.19 219 SER A O 1
ATOM 1633 N N . LEU A 1 220 ? 55.167 16.140 -105.138 1.00 62.91 220 LEU A N 1
ATOM 1634 C CA . LEU A 1 220 ? 55.190 17.172 -106.181 1.00 62.91 220 LEU A CA 1
ATOM 1635 C C . LEU A 1 220 ? 56.607 17.684 -106.499 1.00 62.91 220 LEU A C 1
ATOM 1637 O O . LEU A 1 220 ? 56.796 18.285 -107.550 1.00 62.91 220 LEU A O 1
ATOM 1641 N N . PHE A 1 221 ? 57.580 17.468 -105.605 1.00 59.22 221 PHE A N 1
ATOM 1642 C CA . PHE A 1 221 ? 58.974 17.920 -105.753 1.00 59.22 221 PHE A CA 1
ATOM 1643 C C . PHE A 1 221 ? 59.899 16.891 -106.423 1.00 59.22 221 PHE A C 1
ATOM 1645 O O . PHE A 1 221 ? 61.100 17.141 -106.534 1.00 59.22 221 PHE A O 1
ATOM 1652 N N . ARG A 1 222 ? 59.359 15.740 -106.835 1.00 55.50 222 ARG A N 1
ATOM 1653 C CA . ARG A 1 222 ? 60.096 14.743 -107.621 1.00 55.50 222 ARG A CA 1
ATOM 1654 C C . ARG A 1 222 ? 60.217 15.129 -109.092 1.00 55.50 222 ARG A C 1
ATOM 1656 O O . ARG A 1 222 ? 59.294 15.805 -109.596 1.00 55.50 222 ARG A O 1
#

pLDDT: mean 79.12, std 14.92, range [47.25, 98.19]

Radius of gyration: 63.67 Å; chains: 1; bounding box: 104×31×183 Å

Foldseek 3Di:
DDDPVVVVVVVVVVVVVVVLCVLVVLLVVLVVLLVVLLVCLLVPPDPVSNVVSLVVNVVSLVSQVVSLVVDDPVCSVVSVVVSVVSCCQNDDCNHSNNVSVVVNVVVVVVVVV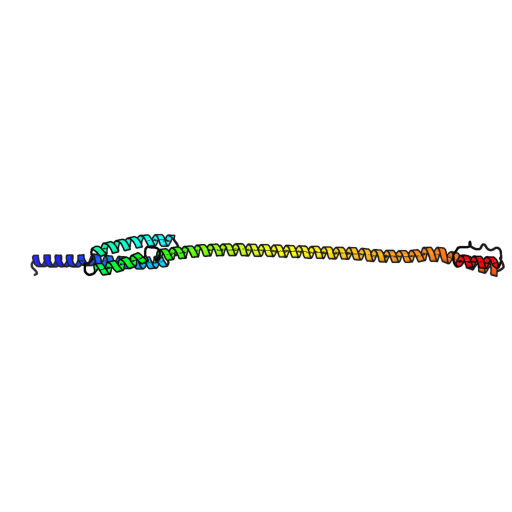VVVVVVVVVVVVVVVVVVVVVVVVVVVVVVVVVVVVVVVVVVVVVVVVVVVVVVVVCCCCCPVVPPVVVLVVQLVVVVVCVVVPNLPRDHDAQDPDPSSVSSVVVPVVD

Secondary structure (DSSP, 8-state):
---HHHHHHHHHHHHHHHHHHHHHHHHHHHHHHHHHHHHHHHT-SSHHHHHHHHHHHHHHHHHHHHHHHHS-HHHHHHHHHHHHHHHHHHSSTTSHHHHHHHHHHHHHHHHHHHHHHHHHHHHHHHHHHHHHHHHHHHHHHHHHHHHHHHHHHHHHHHHHHHHHHHHHHHHIIIIIIIIIHHHHHHHHHHHHHHHTT-TT--PPP--SSHHHHHHHHHHT--